Protein AF-0000000083595646 (afdb_homodimer)

Nearest PDB structures (foldseek):
  6bbh-assembly1_B  TM=5.887E-01  e=5.918E+00  Drosophila melanogaster
  3am6-assembly1_A  TM=4.302E-01  e=2.643E+00  Acetabularia acetabulum
  6bbg-assembly1_A  TM=3.586E-01  e=2.923E+00  Drosophila melanogaster
  6bbh-assembly1_B  TM=5.549E-01  e=5.893E+00  Drosophila melanogaster
  3am6-assembly1_A  TM=4.326E-01  e=2.765E+00  Acetabularia acetabulum

InterPro domains:
  IPR006696 Protein of unknown function DUF423 [PF04241] (18-107)
  IPR006696 Protein of unknown function DUF423 [PTHR43461] (8-118)

Secondary structure (DSSP, 8-state):
-HHHHHHHHHHHHHHHHHHHIIIIITTTTS-HHHHHHHHHHHHHHHHHHHHHHHHHHHTSTTTT-S-HHHHHHHHHHHHHHIIIIIHHHHHHHH--GGGGGTHHHHHHHHHHHHHHHHHHHHH-S--/-HHHHHHHHHHHHHHHHHHHIIIIITTTTS-HHHHHHHHHHHHHHHHHHHHHHHHHHHTSTTTT-S-HHHHHHHHHHHHHHIIIIIHHHHHHHH--GGGGGTHHHHHHHHHHHHHHHHHHHHT-S--

pLDDT: mean 95.48, std 6.73, range [51.53, 98.94]

Foldseek 3Di:
DVVLQVLLVVLQVVLVVQVVCLVPVCVVVFDPVLSVLLVVLSVLSNVLSVVSNVLVVCCDPVHLHNDPLSVLLSVLSSVLSCQASVLSNCCSVPVPCVSVVSNVVSVVSNVSSVVSVVVSVVPRPPD/DVVLQVLLVVLQVVLVVLVVCLVPVCVVVFDPVLSVLLVVLSVLSNVLSVVSNVLVVCCDPVHLHNDPLSVLLSVLSSVLSCQASVLSNCCSVPVPCVSVVRNVVSVVSNVSSVVSVVVSVVPRPPD

Organism: NCBI:txid1368476

Structure (mmCIF, N/CA/C/O backbone):
data_AF-0000000083595646-model_v1
#
loop_
_entity.id
_entity.type
_entity.pdbx_description
1 polymer 'DUF423 domain-containing protein'
#
loop_
_atom_site.group_PDB
_atom_site.id
_atom_site.type_symbol
_atom_site.label_atom_id
_atom_site.label_alt_id
_atom_site.label_comp_id
_atom_site.label_asym_id
_atom_site.label_entity_id
_atom_site.label_seq_id
_atom_site.pdbx_PDB_ins_code
_atom_site.Cartn_x
_atom_site.Cartn_y
_atom_site.Cartn_z
_atom_site.occupancy
_atom_site.B_iso_or_equiv
_atom_site.auth_seq_id
_atom_site.auth_comp_id
_atom_site.auth_asym_id
_atom_site.auth_atom_id
_atom_site.pdbx_PDB_model_num
ATOM 1 N N . MET A 1 1 ? -14.688 13.523 3.391 1 94.31 1 MET A N 1
ATOM 2 C CA . MET A 1 1 ? -14.016 12.836 4.488 1 94.31 1 MET A CA 1
ATOM 3 C C . MET A 1 1 ? -14.836 11.641 4.965 1 94.31 1 MET A C 1
ATOM 5 O O . MET A 1 1 ? -14.367 10.5 4.906 1 94.31 1 MET A O 1
ATOM 9 N N . LYS A 1 2 ? -16.156 11.922 5.293 1 96.12 2 LYS A N 1
ATOM 10 C CA . LYS A 1 2 ? -16.969 10.852 5.875 1 96.12 2 LYS A CA 1
ATOM 11 C C . LYS A 1 2 ? -17.094 9.672 4.91 1 96.12 2 LYS A C 1
ATOM 13 O O . LYS A 1 2 ? -16.891 8.523 5.297 1 96.12 2 LYS A O 1
ATOM 18 N N . GLY A 1 3 ? -17.469 9.906 3.678 1 96.94 3 GLY A N 1
ATOM 19 C CA . GLY A 1 3 ? -17.641 8.867 2.68 1 96.94 3 GLY A CA 1
ATOM 20 C C . GLY A 1 3 ? -16.406 8.016 2.49 1 96.94 3 GLY A C 1
ATOM 21 O O . GLY A 1 3 ? -16.484 6.785 2.432 1 96.94 3 GLY A O 1
ATOM 22 N N . SER A 1 4 ? -15.297 8.711 2.445 1 98.12 4 SER A N 1
ATOM 23 C CA . SER A 1 4 ? -14.039 7.996 2.24 1 98.12 4 SER A CA 1
ATOM 24 C C . SER A 1 4 ? -13.672 7.152 3.459 1 98.12 4 SER A C 1
ATOM 26 O O . SER A 1 4 ? -13.242 6.004 3.318 1 98.12 4 SER A O 1
ATOM 28 N N . ILE A 1 5 ? -13.852 7.641 4.613 1 98.31 5 ILE A N 1
ATOM 29 C CA . ILE A 1 5 ? -13.539 6.902 5.832 1 98.31 5 ILE A CA 1
ATOM 30 C C . ILE A 1 5 ? -14.43 5.664 5.926 1 98.31 5 ILE A C 1
ATOM 32 O O . ILE A 1 5 ? -13.945 4.562 6.203 1 98.31 5 ILE A O 1
ATOM 36 N N . ILE A 1 6 ? -15.672 5.863 5.66 1 98.69 6 ILE A N 1
ATOM 37 C CA . ILE A 1 6 ? -16.609 4.75 5.723 1 98.69 6 ILE A CA 1
ATOM 38 C C . ILE A 1 6 ? -16.25 3.711 4.664 1 98.69 6 ILE A C 1
ATOM 40 O O . ILE A 1 6 ? -16.203 2.514 4.957 1 98.69 6 ILE A O 1
ATOM 44 N N . SER A 1 7 ? -16.016 4.137 3.465 1 98.56 7 SER A N 1
ATOM 45 C CA . SER A 1 7 ? -15.703 3.188 2.4 1 98.56 7 SER A CA 1
ATOM 46 C C . SER A 1 7 ? -14.398 2.459 2.678 1 98.56 7 SER A C 1
ATOM 48 O O . SER A 1 7 ? -14.289 1.251 2.453 1 98.56 7 SER A O 1
ATOM 50 N N . GLY A 1 8 ? -13.367 3.225 3.104 1 98.75 8 GLY A N 1
ATOM 51 C CA . GLY A 1 8 ? -12.133 2.574 3.488 1 98.75 8 GLY A CA 1
ATOM 52 C C . GLY A 1 8 ? -12.32 1.509 4.551 1 98.75 8 GLY A C 1
ATOM 53 O O . GLY A 1 8 ? -11.758 0.416 4.449 1 98.75 8 GLY A O 1
ATOM 54 N N . ALA A 1 9 ? -13.125 1.791 5.551 1 98.75 9 ALA A N 1
ATOM 55 C CA . ALA A 1 9 ? -13.391 0.85 6.637 1 98.75 9 ALA A CA 1
ATOM 56 C C . ALA A 1 9 ? -14.141 -0.376 6.129 1 98.75 9 ALA A C 1
ATOM 58 O O . ALA A 1 9 ? -13.883 -1.497 6.574 1 98.75 9 ALA A O 1
ATOM 59 N N . ILE A 1 10 ? -15.055 -0.183 5.254 1 98.75 10 ILE A N 1
ATOM 60 C CA . ILE A 1 10 ? -15.789 -1.295 4.664 1 98.75 10 ILE A CA 1
ATOM 61 C C . ILE A 1 10 ? -14.836 -2.201 3.896 1 98.75 10 ILE A C 1
ATOM 63 O O . ILE A 1 10 ? -14.875 -3.426 4.039 1 98.75 10 ILE A O 1
ATOM 67 N N . HIS A 1 11 ? -14 -1.577 3.088 1 98.81 11 HIS A N 1
ATOM 68 C CA . HIS A 1 11 ? -13.008 -2.367 2.361 1 98.81 11 HIS A CA 1
ATOM 69 C C . HIS A 1 11 ? -12.094 -3.117 3.32 1 98.81 11 HIS A C 1
ATOM 71 O O . HIS A 1 11 ? -11.719 -4.262 3.061 1 98.81 11 HIS A O 1
ATOM 77 N N . GLY A 1 12 ? -11.641 -2.396 4.395 1 98.75 12 GLY A N 1
ATOM 78 C CA . GLY A 1 12 ? -10.852 -3.092 5.398 1 98.75 12 GLY A CA 1
ATOM 79 C C . GLY A 1 12 ? -11.562 -4.293 5.992 1 98.75 12 GLY A C 1
ATOM 80 O O . GLY A 1 12 ? -10.977 -5.375 6.094 1 98.75 12 GLY A O 1
ATOM 81 N N . PHE A 1 13 ? -12.766 -4.086 6.367 1 98.75 13 PHE A N 1
ATOM 82 C CA . PHE A 1 13 ? -13.594 -5.156 6.906 1 98.75 13 PHE A CA 1
ATOM 83 C C . PHE A 1 13 ? -13.688 -6.316 5.922 1 98.75 13 PHE A C 1
ATOM 85 O O . PHE A 1 13 ? -13.43 -7.469 6.289 1 98.75 13 PHE A O 1
ATOM 92 N N . LEU A 1 14 ? -14.008 -6.074 4.695 1 98.75 14 LEU A N 1
ATOM 93 C CA . LEU A 1 14 ? -14.188 -7.102 3.674 1 98.75 14 LEU A CA 1
ATOM 94 C C . LEU A 1 14 ? -12.875 -7.816 3.379 1 98.75 14 LEU A C 1
ATOM 96 O O . LEU A 1 14 ? -12.859 -9.023 3.135 1 98.75 14 LEU A O 1
ATOM 100 N N . ALA A 1 15 ? -11.766 -7.035 3.326 1 98.69 15 ALA A N 1
ATOM 101 C CA . ALA A 1 15 ? -10.469 -7.645 3.043 1 98.69 15 ALA A CA 1
ATOM 102 C C . ALA A 1 15 ? -10.125 -8.703 4.086 1 98.69 15 ALA A C 1
ATOM 104 O O . ALA A 1 15 ? -9.609 -9.773 3.75 1 98.69 15 ALA A O 1
ATOM 105 N N . VAL A 1 16 ? -10.367 -8.375 5.387 1 98.69 16 VAL A N 1
ATOM 106 C CA . VAL A 1 16 ? -10.102 -9.328 6.453 1 98.69 16 VAL A CA 1
ATOM 107 C C . VAL A 1 16 ? -11 -10.555 6.297 1 98.69 16 VAL A C 1
ATOM 109 O O . VAL A 1 16 ? -10.531 -11.688 6.398 1 98.69 16 VAL A O 1
ATOM 112 N N . ALA A 1 17 ? -12.266 -10.352 6.078 1 98.5 17 ALA A N 1
ATOM 113 C CA . ALA A 1 17 ? -13.219 -11.445 5.91 1 98.5 17 ALA A CA 1
ATOM 114 C C . ALA A 1 17 ? -12.828 -12.336 4.73 1 98.5 17 ALA A C 1
ATOM 116 O O . ALA A 1 17 ? -12.828 -13.562 4.844 1 98.5 17 ALA A O 1
ATOM 117 N N . LEU A 1 18 ? -12.5 -11.773 3.605 1 98.44 18 LEU A N 1
ATOM 118 C CA . LEU A 1 18 ? -12.141 -12.523 2.404 1 98.44 18 LEU A CA 1
ATOM 119 C C . LEU A 1 18 ? -10.789 -13.211 2.574 1 98.44 18 LEU A C 1
ATOM 121 O O . LEU A 1 18 ? -10.57 -14.297 2.039 1 98.44 18 LEU A O 1
ATOM 125 N N . GLY A 1 19 ? -9.914 -12.477 3.244 1 98 19 GLY A N 1
ATOM 126 C CA . GLY A 1 19 ? -8.664 -13.141 3.57 1 98 19 GLY A CA 1
ATOM 127 C C . GLY A 1 19 ? -8.852 -14.398 4.395 1 98 19 GLY A C 1
ATOM 128 O O . GLY A 1 19 ? -8.25 -15.438 4.102 1 98 19 GLY A O 1
ATOM 129 N N . ALA A 1 20 ? -9.617 -14.297 5.461 1 97.25 20 ALA A N 1
ATOM 130 C CA . ALA A 1 20 ? -9.922 -15.453 6.301 1 97.25 20 ALA A CA 1
ATOM 131 C C . ALA A 1 20 ? -10.625 -16.547 5.5 1 97.25 20 ALA A C 1
ATOM 133 O O . ALA A 1 20 ? -10.32 -17.734 5.652 1 97.25 20 ALA A O 1
ATOM 134 N N . PHE A 1 21 ? -11.578 -16.156 4.703 1 97.31 21 PHE A N 1
ATOM 135 C CA . PHE A 1 21 ? -12.281 -17.094 3.832 1 97.31 21 PHE A CA 1
ATOM 136 C C . PHE A 1 21 ? -11.297 -17.844 2.939 1 97.31 21 PHE A C 1
ATOM 138 O O . PHE A 1 21 ? -11.414 -19.062 2.754 1 97.31 21 PHE A O 1
ATOM 145 N N . GLY A 1 22 ? -10.406 -17.141 2.309 1 95.94 22 GLY A N 1
ATOM 146 C CA . GLY A 1 22 ? -9.383 -17.75 1.479 1 95.94 22 GLY A CA 1
ATOM 147 C C . GLY A 1 22 ? -8.523 -18.734 2.229 1 95.94 22 GLY A C 1
ATOM 148 O O . GLY A 1 22 ? -8.242 -19.828 1.723 1 95.94 22 GLY A O 1
ATOM 149 N N . ALA A 1 23 ? -8.102 -18.438 3.465 1 94.81 23 ALA A N 1
ATOM 150 C CA . ALA A 1 23 ? -7.156 -19.234 4.238 1 94.81 23 ALA A CA 1
ATOM 151 C C . ALA A 1 23 ? -7.84 -20.453 4.859 1 94.81 23 ALA A C 1
ATOM 153 O O . ALA A 1 23 ? -7.188 -21.453 5.148 1 94.81 23 ALA A O 1
ATOM 154 N N . HIS A 1 24 ? -9.117 -20.359 5.098 1 94.31 24 HIS A N 1
ATOM 155 C CA . HIS A 1 24 ? -9.812 -21.438 5.797 1 94.31 24 HIS A CA 1
ATOM 156 C C . HIS A 1 24 ? -10.789 -22.156 4.867 1 94.31 24 HIS A C 1
ATOM 158 O O . HIS A 1 24 ? -10.594 -23.328 4.551 1 94.31 24 HIS A O 1
ATOM 164 N N . ALA A 1 25 ? -11.703 -21.469 4.34 1 94.25 25 ALA A N 1
ATOM 165 C CA . ALA A 1 25 ? -12.781 -22.078 3.561 1 94.25 25 ALA A CA 1
ATOM 166 C C . ALA A 1 25 ? -12.266 -22.562 2.209 1 94.25 25 ALA A C 1
ATOM 168 O O . ALA A 1 25 ? -12.773 -23.547 1.668 1 94.25 25 ALA A O 1
ATOM 169 N N . LEU A 1 26 ? -11.297 -21.953 1.693 1 95 26 LEU A N 1
ATOM 170 C CA . LEU A 1 26 ? -10.852 -22.297 0.35 1 95 26 LEU A CA 1
ATOM 171 C C . LEU A 1 26 ? -9.602 -23.172 0.405 1 95 26 LEU A C 1
ATOM 173 O O . LEU A 1 26 ? -9.07 -23.562 -0.634 1 95 26 LEU A O 1
ATOM 177 N N . GLU A 1 27 ? -9.148 -23.375 1.606 1 91.88 27 GLU A N 1
ATOM 178 C CA . GLU A 1 27 ? -7.992 -24.234 1.769 1 91.88 27 GLU A CA 1
ATOM 179 C C . GLU A 1 27 ? -8.258 -25.625 1.196 1 91.88 27 GLU A C 1
ATOM 181 O O . GLU A 1 27 ? -9.273 -26.25 1.514 1 91.88 27 GLU A O 1
ATOM 186 N N . GLY A 1 28 ? -7.344 -26.094 0.236 1 92.44 28 GLY A N 1
ATOM 187 C CA . GLY A 1 28 ? -7.527 -27.406 -0.379 1 92.44 28 GLY A CA 1
ATOM 188 C C . GLY A 1 28 ? -8.453 -27.375 -1.581 1 92.44 28 GLY A C 1
ATOM 189 O O . GLY A 1 28 ? -8.594 -28.375 -2.293 1 92.44 28 GLY A O 1
ATOM 190 N N . ILE A 1 29 ? -9.125 -26.344 -1.74 1 95.06 29 ILE A N 1
ATOM 191 C CA . ILE A 1 29 ? -10.031 -26.203 -2.873 1 95.06 29 ILE A CA 1
ATOM 192 C C . ILE A 1 29 ? -9.312 -25.516 -4.031 1 95.06 29 ILE A C 1
ATOM 194 O O . ILE A 1 29 ? -9.383 -25.969 -5.172 1 95.06 29 ILE A O 1
ATOM 198 N N . LEU A 1 30 ? -8.641 -24.484 -3.779 1 95.5 30 LEU A N 1
ATOM 199 C CA . LEU A 1 30 ? -7.871 -23.766 -4.789 1 95.5 30 LEU A CA 1
ATOM 200 C C . LEU A 1 30 ? -6.484 -24.375 -4.957 1 95.5 30 LEU A C 1
ATOM 202 O O . LEU A 1 30 ? -5.863 -24.781 -3.975 1 95.5 30 LEU A O 1
ATOM 206 N N . ASP A 1 31 ? -6.035 -24.422 -6.168 1 94.38 31 ASP A N 1
ATOM 207 C CA . ASP A 1 31 ? -4.645 -24.797 -6.383 1 94.38 31 ASP A CA 1
ATOM 208 C C . ASP A 1 31 ? -3.699 -23.672 -5.965 1 94.38 31 ASP A C 1
ATOM 210 O O . ASP A 1 31 ? -4.148 -22.578 -5.586 1 94.38 31 ASP A O 1
ATOM 214 N N . ASP A 1 32 ? -2.373 -23.844 -6 1 92 32 ASP A N 1
ATOM 215 C CA . ASP A 1 32 ? -1.385 -22.891 -5.508 1 92 32 ASP A CA 1
ATOM 216 C C . ASP A 1 32 ? -1.435 -21.594 -6.305 1 92 32 ASP A C 1
ATOM 218 O O . ASP A 1 32 ? -1.294 -20.5 -5.742 1 92 32 ASP A O 1
ATOM 222 N N . TYR A 1 33 ? -1.562 -21.703 -7.57 1 90.25 33 TYR A N 1
ATOM 223 C CA . TYR A 1 33 ? -1.619 -20.531 -8.43 1 90.25 33 TYR A CA 1
ATOM 224 C C . TYR A 1 33 ? -2.811 -19.656 -8.062 1 90.25 33 TYR A C 1
ATOM 226 O O . TYR A 1 33 ? -2.66 -18.453 -7.844 1 90.25 33 TYR A O 1
ATOM 234 N N . SER A 1 34 ? -4.055 -20.281 -7.953 1 95.44 34 SER A N 1
ATOM 235 C CA . SER A 1 34 ? -5.281 -19.562 -7.621 1 95.44 34 SER A CA 1
ATOM 236 C C . SER A 1 34 ? -5.215 -18.984 -6.211 1 95.44 34 SER A C 1
ATOM 238 O O . SER A 1 34 ? -5.762 -17.906 -5.945 1 95.44 34 SER A O 1
ATOM 240 N N . THR A 1 35 ? -4.602 -19.656 -5.297 1 96.25 35 THR A N 1
ATOM 241 C CA . THR A 1 35 ? -4.402 -19.141 -3.947 1 96.25 35 THR A CA 1
ATOM 242 C C . THR A 1 35 ? -3.541 -17.875 -3.969 1 96.25 35 THR A C 1
ATOM 244 O O . THR A 1 35 ? -3.83 -16.906 -3.264 1 96.25 35 THR A O 1
ATOM 247 N N . GLY A 1 36 ? -2.453 -17.922 -4.785 1 94.12 36 GLY A N 1
ATOM 248 C CA . GLY A 1 36 ? -1.622 -16.734 -4.945 1 94.12 36 GLY A CA 1
ATOM 249 C C . GLY A 1 36 ? -2.381 -15.547 -5.5 1 94.12 36 GLY A C 1
ATOM 250 O O . GLY A 1 36 ? -2.178 -14.414 -5.055 1 94.12 36 GLY A O 1
ATOM 251 N N . ILE A 1 37 ? -3.232 -15.844 -6.402 1 95.31 37 ILE A N 1
ATOM 252 C CA . ILE A 1 37 ? -4.066 -14.805 -6.996 1 95.31 37 ILE A CA 1
ATOM 253 C C . ILE A 1 37 ? -4.996 -14.219 -5.938 1 95.31 37 ILE A C 1
ATOM 255 O O . ILE A 1 37 ? -5.133 -13 -5.832 1 95.31 37 ILE A O 1
ATOM 259 N N . TRP A 1 38 ? -5.637 -15.062 -5.18 1 97.5 38 TRP A N 1
ATOM 260 C CA . TRP A 1 38 ? -6.523 -14.641 -4.102 1 97.5 38 TRP A CA 1
ATOM 261 C C . TRP A 1 38 ? -5.781 -13.781 -3.088 1 97.5 38 TRP A C 1
ATOM 263 O O . TRP A 1 38 ? -6.273 -12.727 -2.68 1 97.5 38 TRP A O 1
ATOM 273 N N . ASP A 1 39 ? -4.586 -14.203 -2.73 1 97.38 39 ASP A N 1
ATOM 274 C CA . ASP A 1 39 ? -3.793 -13.477 -1.745 1 97.38 39 ASP A CA 1
ATOM 275 C C . ASP A 1 39 ? -3.393 -12.102 -2.273 1 97.38 39 ASP A C 1
ATOM 277 O O . ASP A 1 39 ? -3.359 -11.125 -1.518 1 97.38 39 ASP A O 1
ATOM 281 N N . THR A 1 40 ? -3.045 -12.047 -3.535 1 97.56 40 THR A N 1
ATOM 282 C CA . THR A 1 40 ? -2.732 -10.758 -4.156 1 97.56 40 THR A CA 1
ATOM 283 C C . THR A 1 40 ? -3.932 -9.82 -4.086 1 97.56 40 THR A C 1
ATOM 285 O O . THR A 1 40 ? -3.785 -8.641 -3.76 1 97.56 40 THR A O 1
ATOM 288 N N . ALA A 1 41 ? -5.113 -10.32 -4.371 1 98.31 41 ALA A N 1
ATOM 289 C CA . ALA A 1 41 ? -6.336 -9.523 -4.285 1 98.31 41 ALA A CA 1
ATOM 290 C C . ALA A 1 41 ? -6.523 -8.961 -2.881 1 98.31 41 ALA A C 1
ATOM 292 O O . ALA A 1 41 ? -6.785 -7.766 -2.715 1 98.31 41 ALA A O 1
ATOM 293 N N . VAL A 1 42 ? -6.375 -9.789 -1.896 1 98.62 42 VAL A N 1
ATOM 294 C CA . VAL A 1 42 ? -6.562 -9.398 -0.503 1 98.62 42 VAL A CA 1
ATOM 295 C C . VAL A 1 42 ? -5.531 -8.336 -0.124 1 98.62 42 VAL A C 1
ATOM 297 O O . VAL A 1 42 ? -5.871 -7.328 0.499 1 98.62 42 VAL A O 1
ATOM 300 N N . GLN A 1 43 ? -4.309 -8.547 -0.504 1 98.31 43 GLN A N 1
ATOM 301 C CA . GLN A 1 43 ? -3.23 -7.625 -0.173 1 98.31 43 GLN A CA 1
ATOM 302 C C . GLN A 1 43 ? -3.492 -6.238 -0.759 1 98.31 43 GLN A C 1
ATOM 304 O O . GLN A 1 43 ? -3.348 -5.23 -0.067 1 98.31 43 GLN A O 1
ATOM 309 N N . TYR A 1 44 ? -3.795 -6.152 -1.978 1 98.75 44 TYR A N 1
ATOM 310 C CA . TYR A 1 44 ? -3.994 -4.863 -2.633 1 98.75 44 TYR A CA 1
ATOM 311 C C . TYR A 1 44 ? -5.258 -4.18 -2.123 1 98.75 44 TYR A C 1
ATOM 313 O O . TYR A 1 44 ? -5.316 -2.951 -2.043 1 98.75 44 TYR A O 1
ATOM 321 N N . GLN A 1 45 ? -6.301 -4.988 -1.804 1 98.81 45 GLN A N 1
ATOM 322 C CA . GLN A 1 45 ? -7.492 -4.426 -1.18 1 98.81 45 GLN A CA 1
ATOM 323 C C . GLN A 1 45 ? -7.168 -3.824 0.185 1 98.81 45 GLN A C 1
ATOM 325 O O . GLN A 1 45 ? -7.594 -2.709 0.496 1 98.81 45 GLN A O 1
ATOM 330 N N . MET A 1 46 ? -6.398 -4.531 1.005 1 98.69 46 MET A N 1
ATOM 331 C CA . MET A 1 46 ? -6.008 -4.035 2.32 1 98.69 46 MET A CA 1
ATOM 332 C C . MET A 1 46 ? -5.215 -2.736 2.201 1 98.69 46 MET A C 1
ATOM 334 O O . MET A 1 46 ? -5.488 -1.771 2.918 1 98.69 46 MET A O 1
ATOM 338 N N . PHE A 1 47 ? -4.238 -2.742 1.299 1 98.75 47 PHE A N 1
ATOM 339 C CA . PHE A 1 47 ? -3.35 -1.598 1.133 1 98.75 47 PHE A CA 1
ATOM 340 C C . PHE A 1 47 ? -4.129 -0.364 0.695 1 98.75 47 PHE A C 1
ATOM 342 O O . PHE A 1 47 ? -3.947 0.721 1.252 1 98.75 47 PHE A O 1
ATOM 349 N N . HIS A 1 48 ? -4.996 -0.547 -0.212 1 98.94 48 HIS A N 1
ATOM 350 C CA . HIS A 1 48 ? -5.703 0.609 -0.749 1 98.94 48 HIS A CA 1
ATOM 351 C C . HIS A 1 48 ? -6.887 0.99 0.135 1 98.94 48 HIS A C 1
ATOM 353 O O . HIS A 1 48 ? -7.348 2.135 0.106 1 98.94 48 HIS A O 1
ATOM 359 N N . ALA A 1 49 ? -7.398 0.029 0.954 1 98.88 49 ALA A N 1
ATOM 360 C CA . ALA A 1 49 ? -8.312 0.427 2.021 1 98.88 49 ALA A CA 1
ATOM 361 C C . ALA A 1 49 ? -7.652 1.433 2.961 1 98.88 49 ALA A C 1
ATOM 363 O O . ALA A 1 49 ? -8.25 2.455 3.303 1 98.88 49 ALA A O 1
ATOM 364 N N . ALA A 1 50 ? -6.441 1.099 3.301 1 98.56 50 ALA A N 1
ATOM 365 C CA . ALA A 1 50 ? -5.68 2.006 4.152 1 98.56 50 ALA A CA 1
ATOM 366 C C . ALA A 1 50 ? -5.441 3.344 3.459 1 98.56 50 ALA A C 1
ATOM 368 O O . ALA A 1 50 ? -5.562 4.402 4.078 1 98.56 50 ALA A O 1
ATOM 369 N N . ALA A 1 51 ? -5.129 3.312 2.191 1 98.81 51 ALA A N 1
ATOM 370 C CA . ALA A 1 51 ? -4.906 4.543 1.438 1 98.81 51 ALA A CA 1
ATOM 371 C C . ALA A 1 51 ? -6.16 5.41 1.417 1 98.81 51 ALA A C 1
ATOM 373 O O . ALA A 1 51 ? -6.082 6.633 1.554 1 98.81 51 ALA A O 1
ATOM 374 N N . ILE A 1 52 ? -7.32 4.797 1.271 1 98.88 52 ILE A N 1
ATOM 375 C CA . ILE A 1 52 ? -8.586 5.52 1.235 1 98.88 52 ILE A CA 1
ATOM 376 C C . ILE A 1 52 ? -8.844 6.18 2.588 1 98.88 52 ILE A C 1
ATOM 378 O O . ILE A 1 52 ? -9.32 7.316 2.65 1 98.88 52 ILE A O 1
ATOM 382 N N . LEU A 1 53 ? -8.562 5.473 3.676 1 98.69 53 LEU A N 1
ATOM 383 C CA . LEU A 1 53 ? -8.688 6.062 5.004 1 98.69 53 LEU A CA 1
ATOM 384 C C . LEU A 1 53 ? -7.793 7.285 5.148 1 98.69 53 LEU A C 1
ATOM 386 O O . LEU A 1 53 ? -8.227 8.32 5.664 1 98.69 53 LEU A O 1
ATOM 390 N N . VAL A 1 54 ? -6.574 7.164 4.656 1 98.38 54 VAL A N 1
ATOM 391 C CA . VAL A 1 54 ? -5.621 8.266 4.715 1 98.38 54 VAL A CA 1
ATOM 392 C C . VAL A 1 54 ? -6.156 9.461 3.92 1 98.38 54 VAL A C 1
ATOM 394 O O . VAL A 1 54 ? -6.129 10.594 4.398 1 98.38 54 VAL A O 1
ATOM 397 N N . ILE A 1 55 ? -6.617 9.211 2.77 1 98.56 55 ILE A N 1
ATOM 398 C CA . ILE A 1 55 ? -7.172 10.258 1.917 1 98.56 55 ILE A CA 1
ATOM 399 C C . ILE A 1 55 ? -8.352 10.93 2.619 1 98.56 55 ILE A C 1
ATOM 401 O O . ILE A 1 55 ? -8.469 12.156 2.607 1 98.56 55 ILE A O 1
ATOM 405 N N . GLY A 1 56 ? -9.25 10.117 3.203 1 98.19 56 GLY A N 1
ATOM 406 C CA . GLY A 1 56 ? -10.359 10.672 3.963 1 98.19 56 GLY A CA 1
ATOM 407 C C . GLY A 1 56 ? -9.922 11.602 5.078 1 98.19 56 GLY A C 1
ATOM 408 O O . GLY A 1 56 ? -10.484 12.688 5.25 1 98.19 56 GLY A O 1
ATOM 409 N N . ILE A 1 57 ? -8.93 11.195 5.828 1 97.31 57 ILE A N 1
ATOM 410 C CA . ILE A 1 57 ? -8.398 12.008 6.918 1 97.31 57 ILE A CA 1
ATOM 411 C C . ILE A 1 57 ? -7.836 13.312 6.359 1 97.31 57 ILE A C 1
ATOM 413 O O . ILE A 1 57 ? -8.062 14.391 6.922 1 97.31 57 ILE A O 1
AT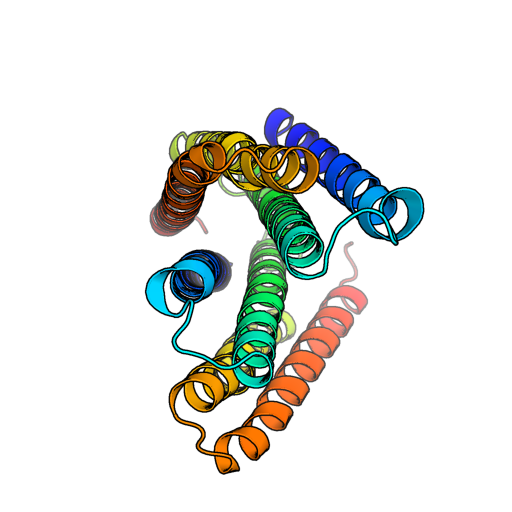OM 417 N N . LEU A 1 58 ? -7.148 13.297 5.27 1 96.69 58 LEU A N 1
ATOM 418 C CA . LEU A 1 58 ? -6.535 14.469 4.656 1 96.69 58 LEU A CA 1
ATOM 419 C C . LEU A 1 58 ? -7.602 15.453 4.188 1 96.69 58 LEU A C 1
ATOM 421 O O . LEU A 1 58 ? -7.332 16.656 4.078 1 96.69 58 LEU A O 1
ATOM 425 N N . MET A 1 59 ? -8.781 14.93 3.914 1 96.81 59 MET A N 1
ATOM 426 C CA . MET A 1 59 ? -9.867 15.773 3.428 1 96.81 59 MET A CA 1
ATOM 427 C C . MET A 1 59 ? -10.508 16.547 4.574 1 96.81 59 MET A C 1
ATOM 429 O O . MET A 1 59 ? -11.398 17.375 4.352 1 96.81 59 MET A O 1
ATOM 433 N N . SER A 1 60 ? -10.07 16.297 5.766 1 95.12 60 SER A N 1
ATOM 434 C CA . SER A 1 60 ? -10.555 17.078 6.895 1 95.12 60 SER A CA 1
ATOM 435 C C . SER A 1 60 ? -10.281 18.562 6.695 1 95.12 60 SER A C 1
ATOM 437 O O . SER A 1 60 ? -9.211 18.953 6.211 1 95.12 60 SER A O 1
ATOM 439 N N . SER A 1 61 ? -11.211 19.438 7.199 1 93.12 61 SER A N 1
ATOM 440 C CA . SER A 1 61 ? -11.039 20.875 7.117 1 93.12 61 SER A CA 1
ATOM 441 C C . SER A 1 61 ? -9.844 21.344 7.945 1 93.12 61 SER A C 1
ATOM 443 O O . SER A 1 61 ? -9.297 22.422 7.715 1 93.12 61 SER A O 1
ATOM 445 N N . LYS A 1 62 ? -9.398 20.578 8.867 1 91.94 62 LYS A N 1
ATOM 446 C CA . LYS A 1 62 ? -8.266 20.906 9.727 1 91.94 62 LYS A CA 1
ATOM 447 C C . LYS A 1 62 ? -6.941 20.562 9.062 1 91.94 62 LYS A C 1
ATOM 449 O O . LYS A 1 62 ? -5.875 20.938 9.547 1 91.94 62 LYS A O 1
ATOM 454 N N . LEU A 1 63 ? -7.02 19.875 7.938 1 93.5 63 LEU A N 1
ATOM 455 C CA . LEU A 1 63 ? -5.82 19.516 7.195 1 93.5 63 LEU A CA 1
ATOM 456 C C . LEU A 1 63 ? -5.84 20.141 5.801 1 93.5 63 LEU A C 1
ATOM 458 O O . LEU A 1 63 ? -5.73 21.359 5.656 1 93.5 63 LEU A O 1
ATOM 462 N N . LEU A 1 64 ? -6.152 19.359 4.805 1 92.12 64 LEU A N 1
ATOM 463 C CA . LEU A 1 64 ? -6.09 19.922 3.461 1 92.12 64 LEU A CA 1
ATOM 464 C C . LEU A 1 64 ? -7.469 20.375 2.998 1 92.12 64 LEU A C 1
ATOM 466 O O . LEU A 1 64 ? -7.578 21.172 2.062 1 92.12 64 LEU A O 1
ATOM 470 N N . GLY A 1 65 ? -8.5 19.859 3.672 1 93 65 GLY A N 1
ATOM 471 C CA . GLY A 1 65 ? -9.844 20.156 3.215 1 93 65 GLY A CA 1
ATOM 472 C C . GLY A 1 65 ? -10.289 19.266 2.07 1 93 65 GLY A C 1
ATOM 473 O O . GLY A 1 65 ? -9.531 18.406 1.606 1 93 65 GLY A O 1
ATOM 474 N N . SER A 1 66 ? -11.641 19.359 1.644 1 92.19 66 SER A N 1
ATOM 475 C CA . SER A 1 66 ? -12.234 18.531 0.6 1 92.19 66 SER A CA 1
ATOM 476 C C . SER A 1 66 ? -11.93 19.094 -0.788 1 92.19 66 SER A C 1
ATOM 478 O O . SER A 1 66 ? -12.805 19.688 -1.428 1 92.19 66 SER A O 1
ATOM 480 N N . VAL A 1 67 ? -10.75 18.844 -1.286 1 92.19 67 VAL A N 1
ATOM 481 C CA . VAL A 1 67 ? -10.375 19.312 -2.615 1 92.19 67 VAL A CA 1
ATOM 482 C C . VAL A 1 67 ? -10.703 18.25 -3.654 1 92.19 67 VAL A C 1
ATOM 484 O O . VAL A 1 67 ? -10.789 17.062 -3.328 1 92.19 67 VAL A O 1
ATOM 487 N N . LYS A 1 68 ? -10.906 18.656 -4.848 1 96.06 68 LYS A N 1
ATOM 488 C CA . LYS A 1 68 ? -11.367 17.797 -5.934 1 96.06 68 LYS A CA 1
ATOM 489 C C . LYS A 1 68 ? -10.391 16.656 -6.188 1 96.06 68 LYS A C 1
ATOM 491 O O . LYS A 1 68 ? -10.805 15.523 -6.445 1 96.06 68 LYS A O 1
ATOM 496 N N . GLN A 1 69 ? -9.133 16.984 -6.168 1 97.12 69 GLN A N 1
ATOM 497 C CA . GLN A 1 69 ? -8.117 15.977 -6.449 1 97.12 69 GLN A CA 1
ATOM 498 C C . GLN A 1 69 ? -8.18 14.836 -5.438 1 97.12 69 GLN A C 1
ATOM 500 O O . GLN A 1 69 ? -8.031 13.672 -5.801 1 97.12 69 GLN A O 1
ATOM 505 N N . LEU A 1 70 ? -8.375 15.141 -4.152 1 97.94 70 LEU A N 1
ATOM 506 C CA . LEU A 1 70 ? -8.469 14.102 -3.129 1 97.94 70 LEU A CA 1
ATOM 507 C C . LEU A 1 70 ? -9.734 13.273 -3.311 1 97.94 70 LEU A C 1
ATOM 509 O O . LEU A 1 70 ? -9.711 12.047 -3.158 1 97.94 70 LEU A O 1
ATOM 513 N N . LYS A 1 71 ? -10.812 13.961 -3.621 1 97.94 71 LYS A N 1
ATOM 514 C CA . LYS A 1 71 ? -12.062 13.242 -3.867 1 97.94 71 LYS A CA 1
ATOM 515 C C . LYS A 1 71 ? -11.914 12.258 -5.023 1 97.94 71 LYS A C 1
ATOM 517 O O . LYS A 1 71 ? -12.352 11.109 -4.926 1 97.94 71 LYS A O 1
ATOM 522 N N . MET A 1 72 ? -11.328 12.695 -6.039 1 98.5 72 MET A N 1
ATOM 523 C CA . MET A 1 72 ? -11.117 11.844 -7.203 1 98.5 72 MET A CA 1
ATOM 524 C C . MET A 1 72 ? -10.164 10.703 -6.879 1 98.5 72 MET A C 1
ATOM 526 O O . MET A 1 72 ? -10.328 9.586 -7.367 1 98.5 72 MET A O 1
ATOM 530 N N . ALA A 1 73 ? -9.117 11.023 -6.117 1 98.75 73 ALA A N 1
ATOM 531 C CA . ALA A 1 73 ? -8.203 9.969 -5.691 1 98.75 73 ALA A CA 1
ATOM 532 C C . ALA A 1 73 ? -8.953 8.852 -4.973 1 98.75 73 ALA A C 1
ATOM 534 O O . ALA A 1 73 ? -8.742 7.668 -5.262 1 98.75 73 ALA A O 1
ATOM 535 N N . ALA A 1 74 ? -9.852 9.195 -4.051 1 98.69 74 ALA A N 1
ATOM 536 C CA . ALA A 1 74 ? -10.633 8.211 -3.311 1 98.69 74 ALA A CA 1
ATOM 537 C C . ALA A 1 74 ? -11.531 7.402 -4.246 1 98.69 74 ALA A C 1
ATOM 539 O O . ALA A 1 74 ? -11.672 6.188 -4.09 1 98.69 74 ALA A O 1
ATOM 540 N N . ILE A 1 75 ? -12.117 8.07 -5.188 1 98.75 75 ILE A N 1
ATOM 541 C CA . ILE A 1 75 ? -12.992 7.406 -6.148 1 98.75 75 ILE A CA 1
ATOM 542 C C . ILE A 1 75 ? -12.188 6.414 -6.977 1 98.75 75 ILE A C 1
ATOM 544 O O . ILE A 1 75 ? -12.617 5.277 -7.195 1 98.75 75 ILE A O 1
ATOM 548 N N . PHE A 1 76 ? -11.039 6.836 -7.438 1 98.88 76 PHE A N 1
ATOM 549 C CA . PHE A 1 76 ? -10.188 5.961 -8.234 1 98.88 76 PHE A CA 1
ATOM 550 C C . PHE A 1 76 ? -9.719 4.766 -7.41 1 98.88 76 PHE A C 1
ATOM 552 O O . PHE A 1 76 ? -9.672 3.641 -7.914 1 98.88 76 PHE A O 1
ATOM 559 N N . MET A 1 77 ? -9.367 5.012 -6.164 1 98.88 77 MET A N 1
ATOM 560 C CA . MET A 1 77 ? -8.969 3.908 -5.301 1 98.88 77 MET A CA 1
ATOM 561 C C . MET A 1 77 ? -10.109 2.918 -5.109 1 98.88 77 MET A C 1
ATOM 563 O O . MET A 1 77 ? -9.906 1.704 -5.168 1 98.88 77 MET A O 1
ATOM 567 N N . ASN A 1 78 ? -11.32 3.422 -4.867 1 98.81 78 ASN A N 1
ATOM 568 C CA . ASN A 1 78 ? -12.484 2.559 -4.727 1 98.81 78 ASN A CA 1
ATOM 569 C C . ASN A 1 78 ? -12.727 1.73 -5.988 1 98.81 78 ASN A C 1
ATOM 571 O O . ASN A 1 78 ? -12.891 0.512 -5.91 1 98.81 78 ASN A O 1
ATOM 575 N N . ALA A 1 79 ? -12.766 2.398 -7.078 1 98.81 79 ALA A N 1
ATOM 576 C CA . ALA A 1 79 ? -12.969 1.71 -8.352 1 98.81 79 ALA A CA 1
ATOM 577 C C . ALA A 1 79 ? -11.844 0.719 -8.625 1 98.81 79 ALA A C 1
ATOM 579 O O . ALA A 1 79 ? -12.078 -0.374 -9.141 1 98.81 79 ALA A O 1
ATOM 580 N N . GLY A 1 80 ? -10.609 1.121 -8.32 1 98.81 80 GLY A N 1
ATOM 581 C CA . GLY A 1 80 ? -9.469 0.231 -8.477 1 98.81 80 GLY A CA 1
ATOM 582 C C . GLY A 1 80 ? -9.625 -1.072 -7.711 1 98.81 80 GLY A C 1
ATOM 583 O O . GLY A 1 80 ? -9.305 -2.145 -8.234 1 98.81 80 GLY A O 1
ATOM 584 N N . ILE A 1 81 ? -10.094 -0.974 -6.496 1 98.88 81 ILE A N 1
ATOM 585 C CA . ILE A 1 81 ? -10.305 -2.172 -5.691 1 98.88 81 ILE A CA 1
ATOM 586 C C . ILE A 1 81 ? -11.312 -3.084 -6.383 1 98.88 81 ILE A C 1
ATOM 588 O O . ILE A 1 81 ? -11.109 -4.297 -6.461 1 98.88 81 ILE A O 1
ATOM 592 N N . ILE A 1 82 ? -12.375 -2.551 -6.898 1 98.62 82 ILE A N 1
ATOM 593 C CA . ILE A 1 82 ? -13.43 -3.342 -7.523 1 98.62 82 ILE A CA 1
ATOM 594 C C . ILE A 1 82 ? -12.891 -4.02 -8.781 1 98.62 82 ILE A C 1
ATOM 596 O O . ILE A 1 82 ? -13.047 -5.23 -8.953 1 98.62 82 ILE A O 1
ATOM 600 N N . PHE A 1 83 ? -12.219 -3.314 -9.609 1 98.44 83 PHE A N 1
ATOM 601 C CA . PHE A 1 83 ? -11.773 -3.861 -10.883 1 98.44 83 PHE A CA 1
ATOM 602 C C . PHE A 1 83 ? -10.539 -4.738 -10.688 1 98.44 83 PHE A C 1
ATOM 604 O O . PHE A 1 83 ? -10.359 -5.727 -11.406 1 98.44 83 PHE A O 1
ATOM 611 N N . PHE A 1 84 ? -9.664 -4.363 -9.852 1 98.56 84 PHE A N 1
ATOM 612 C CA . PHE A 1 84 ? -8.438 -5.121 -9.633 1 98.56 84 PHE A CA 1
ATOM 613 C C . PHE A 1 84 ? -8.695 -6.34 -8.758 1 98.56 84 PHE A C 1
ATOM 615 O O . PHE A 1 84 ? -8.703 -7.473 -9.25 1 98.56 84 PHE A O 1
ATOM 622 N N . ALA A 1 85 ? -8.953 -6.09 -7.418 1 98.56 85 ALA A N 1
ATOM 623 C CA . ALA A 1 85 ? -9.164 -7.176 -6.465 1 98.56 85 ALA A CA 1
ATOM 624 C C . ALA A 1 85 ? -10.43 -7.961 -6.801 1 98.56 85 ALA A C 1
ATOM 626 O O . ALA A 1 85 ? -10.453 -9.188 -6.703 1 98.56 85 ALA A O 1
ATOM 627 N N . GLY A 1 86 ? -11.516 -7.293 -7.152 1 98.19 86 GLY A N 1
ATOM 628 C CA . GLY A 1 86 ? -12.742 -7.977 -7.52 1 98.19 86 GLY A CA 1
ATOM 629 C C . GLY A 1 86 ? -12.555 -8.984 -8.641 1 98.19 86 GLY A C 1
ATOM 630 O O . GLY A 1 86 ? -13.023 -10.125 -8.539 1 98.19 86 GLY A O 1
ATOM 631 N N . SER A 1 87 ? -11.883 -8.531 -9.742 1 98.06 87 SER A N 1
ATOM 632 C CA . SER A 1 87 ? -11.672 -9.445 -10.859 1 98.06 87 SER A CA 1
ATOM 633 C C . SER A 1 87 ? -10.789 -10.625 -10.453 1 98.06 87 SER A C 1
ATOM 635 O O . SER A 1 87 ? -11 -11.75 -10.914 1 98.06 87 SER A O 1
ATOM 637 N N . LEU A 1 88 ? -9.836 -10.422 -9.594 1 98.06 88 LEU A N 1
ATOM 638 C CA . LEU A 1 88 ? -8.938 -11.484 -9.164 1 98.06 88 LEU A CA 1
ATOM 639 C C . LEU A 1 88 ? -9.672 -12.484 -8.273 1 98.06 88 LEU A C 1
ATOM 641 O O . LEU A 1 88 ? -9.422 -13.688 -8.352 1 98.06 88 LEU A O 1
ATOM 645 N N . TYR A 1 89 ? -10.562 -11.953 -7.387 1 98.12 89 TYR A N 1
ATOM 646 C CA . TYR A 1 89 ? -11.359 -12.875 -6.578 1 98.12 89 TYR A CA 1
ATOM 647 C C . TYR A 1 89 ? -12.172 -13.812 -7.457 1 98.12 89 TYR A C 1
ATOM 649 O O . TYR A 1 89 ? -12.164 -15.031 -7.25 1 98.12 89 TYR A O 1
ATOM 657 N N . VAL A 1 90 ? -12.859 -13.273 -8.398 1 97.69 90 VAL A N 1
ATOM 658 C CA . VAL A 1 90 ? -13.703 -14.078 -9.273 1 97.69 90 VAL A CA 1
ATOM 659 C C . VAL A 1 90 ? -12.836 -15.008 -10.125 1 97.69 90 VAL A C 1
ATOM 661 O O . VAL A 1 90 ? -13.18 -16.172 -10.336 1 97.69 90 VAL A O 1
ATOM 664 N N . LEU A 1 91 ? -11.758 -14.5 -10.656 1 96.75 91 LEU A N 1
ATOM 665 C CA . LEU A 1 91 ? -10.836 -15.32 -11.438 1 96.75 91 LEU A CA 1
ATOM 666 C C . LEU A 1 91 ? -10.352 -16.516 -10.625 1 96.75 91 LEU A C 1
ATOM 668 O O . LEU A 1 91 ? -10.344 -17.641 -11.117 1 96.75 91 LEU A O 1
ATOM 672 N N . ALA A 1 92 ? -9.93 -16.266 -9.391 1 96.5 92 ALA A N 1
ATOM 673 C CA . ALA A 1 92 ? -9.406 -17.328 -8.531 1 96.5 92 ALA A CA 1
ATOM 674 C C . ALA A 1 92 ? -10.453 -18.406 -8.297 1 96.5 92 ALA A C 1
ATOM 676 O O . ALA A 1 92 ? -10.125 -19.594 -8.258 1 96.5 92 ALA A O 1
ATOM 677 N N . LEU A 1 93 ? -11.703 -18.047 -8.195 1 96.44 93 LEU A N 1
ATOM 678 C CA . LEU A 1 93 ? -12.773 -18.984 -7.863 1 96.44 93 LEU A CA 1
ATOM 679 C C . LEU A 1 93 ? -13.273 -19.688 -9.117 1 96.44 93 LEU A C 1
ATOM 681 O O . LEU A 1 93 ? -13.586 -20.875 -9.078 1 96.44 93 LEU A O 1
ATOM 685 N N . SER A 1 94 ? -13.336 -18.984 -10.203 1 95.38 94 SER A N 1
ATOM 686 C CA . SER A 1 94 ? -14.055 -19.5 -11.367 1 95.38 94 SER A CA 1
ATOM 687 C C . SER A 1 94 ? -13.094 -20.047 -12.414 1 95.38 94 SER A C 1
ATOM 689 O O . SER A 1 94 ? -13.484 -20.859 -13.258 1 95.38 94 SER A O 1
ATOM 691 N N . GLY A 1 95 ? -11.914 -19.484 -12.445 1 93.25 95 GLY A N 1
ATOM 692 C CA . GLY A 1 95 ? -10.953 -19.859 -13.469 1 93.25 95 GLY A CA 1
ATOM 693 C C . GLY A 1 95 ? -11.203 -19.172 -14.805 1 93.25 95 GLY A C 1
ATOM 694 O O . GLY A 1 95 ? -10.562 -19.5 -15.805 1 93.25 95 GLY A O 1
ATOM 695 N N . ILE A 1 96 ? -12.102 -18.25 -14.852 1 93.31 96 ILE A N 1
ATOM 696 C CA . ILE A 1 96 ? -12.414 -17.531 -16.078 1 93.31 96 ILE A CA 1
ATOM 697 C C . ILE A 1 96 ? -11.289 -16.547 -16.406 1 93.31 96 ILE A C 1
ATOM 699 O O . ILE A 1 96 ? -11.195 -15.469 -15.805 1 93.31 96 ILE A O 1
ATOM 703 N N . ARG A 1 97 ? -10.508 -16.781 -17.391 1 90.38 97 ARG A N 1
ATOM 704 C CA . ARG A 1 97 ? -9.219 -16.141 -17.656 1 90.38 97 ARG A CA 1
ATOM 705 C C . ARG A 1 97 ? -9.414 -14.719 -18.172 1 90.38 97 ARG A C 1
ATOM 707 O O . ARG A 1 97 ? -8.547 -13.859 -17.984 1 90.38 97 ARG A O 1
ATOM 714 N N . ILE A 1 98 ? -10.57 -14.484 -18.859 1 91.25 98 ILE A N 1
ATOM 715 C CA . ILE A 1 98 ? -10.797 -13.164 -19.438 1 91.25 98 ILE A CA 1
ATOM 716 C C . ILE A 1 98 ? -10.852 -12.117 -18.328 1 91.25 98 ILE A C 1
ATOM 718 O O . ILE A 1 98 ? -10.602 -10.938 -18.562 1 91.25 98 ILE A O 1
ATOM 722 N N . LEU A 1 99 ? -11.133 -12.523 -17.141 1 91 99 LEU A N 1
ATOM 723 C CA . LEU A 1 99 ? -11.156 -11.617 -15.992 1 91 99 LEU A CA 1
ATOM 724 C C . LEU A 1 99 ? -9.766 -11.07 -15.703 1 91 99 LEU A C 1
ATOM 726 O O . LEU A 1 99 ? -9.625 -9.992 -15.117 1 91 99 LEU A O 1
ATOM 730 N N . GLY A 1 100 ? -8.773 -11.789 -16.078 1 90.38 100 GLY A N 1
ATOM 731 C CA . GLY A 1 100 ? -7.41 -11.312 -15.945 1 90.38 100 GLY A CA 1
ATOM 732 C C . GLY A 1 100 ? -7.137 -10.055 -16.75 1 90.38 100 GLY A C 1
ATOM 733 O O . GLY A 1 100 ? -6.27 -9.258 -16.375 1 90.38 100 GLY A O 1
ATOM 734 N N . ALA A 1 101 ? -7.93 -9.898 -17.797 1 93.12 101 ALA A N 1
ATOM 735 C CA . ALA A 1 101 ? -7.75 -8.727 -18.656 1 93.12 101 ALA A CA 1
ATOM 736 C C . ALA A 1 101 ? -8.352 -7.48 -18 1 93.12 101 ALA A C 1
ATOM 738 O O . ALA A 1 101 ? -8.016 -6.355 -18.375 1 93.12 101 ALA A O 1
ATOM 739 N N . ILE A 1 102 ? -9.164 -7.656 -17.047 1 95.88 102 ILE A N 1
ATOM 740 C CA . ILE A 1 102 ? -9.836 -6.566 -16.344 1 95.88 102 ILE A CA 1
ATOM 741 C C . ILE A 1 102 ? -8.906 -6.012 -15.266 1 95.88 102 ILE A C 1
ATOM 743 O O . ILE A 1 102 ? -8.945 -4.816 -14.961 1 95.88 102 ILE A O 1
ATOM 747 N N . THR A 1 103 ? -8.039 -6.777 -14.711 1 96.75 103 THR A N 1
ATOM 748 C CA . THR A 1 103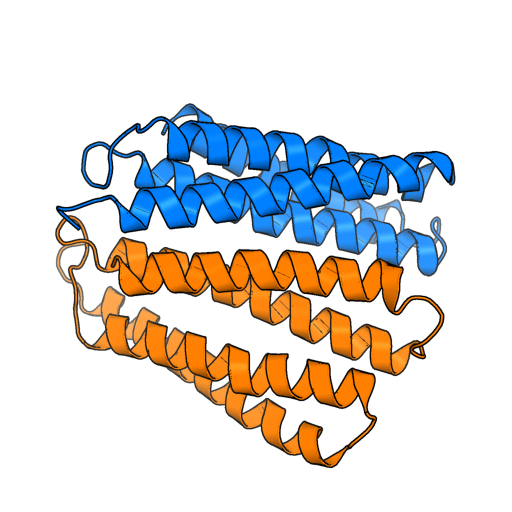 ? -7.223 -6.477 -13.539 1 96.75 103 THR A CA 1
ATOM 749 C C . THR A 1 103 ? -6.301 -5.293 -13.812 1 96.75 103 THR A C 1
ATOM 751 O O . THR A 1 103 ? -6.188 -4.387 -12.984 1 96.75 103 THR A O 1
ATOM 754 N N . PRO A 1 104 ? -5.695 -5.164 -15.023 1 97.31 104 PRO A N 1
ATOM 755 C CA . PRO A 1 104 ? -4.824 -4.012 -15.281 1 97.31 104 PRO A CA 1
ATOM 756 C C . PRO A 1 104 ? -5.582 -2.686 -15.266 1 97.31 104 PRO A C 1
ATOM 758 O O . PRO A 1 104 ? -5.012 -1.651 -14.906 1 97.31 104 PRO A O 1
ATOM 761 N N . ILE A 1 105 ? -6.816 -2.734 -15.602 1 97.75 105 ILE A N 1
ATOM 762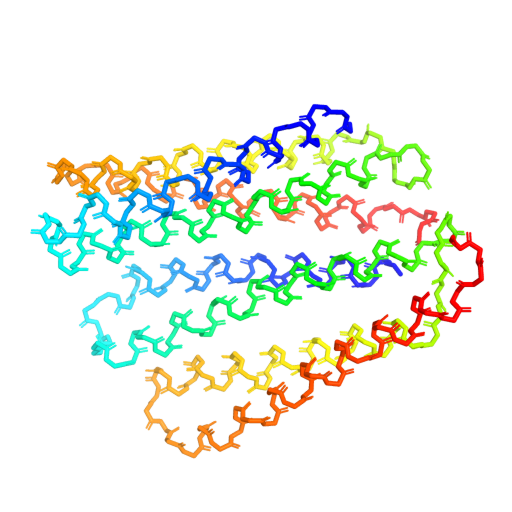 C CA . ILE A 1 105 ? -7.641 -1.536 -15.508 1 97.75 105 ILE A CA 1
ATOM 763 C C . ILE A 1 105 ? -7.668 -1.037 -14.07 1 97.75 105 ILE A C 1
ATOM 765 O O . ILE A 1 105 ? -7.484 0.156 -13.812 1 97.75 105 ILE A O 1
ATOM 769 N N . GLY A 1 106 ? -7.891 -1.916 -13.141 1 98.44 106 GLY A N 1
ATOM 770 C CA . GLY A 1 106 ? -7.852 -1.553 -11.734 1 98.44 106 GLY A CA 1
ATOM 771 C C . GLY A 1 106 ? -6.496 -1.029 -11.289 1 98.44 106 GLY A C 1
ATOM 772 O O . GLY A 1 106 ? -6.418 -0.071 -10.516 1 98.44 106 GLY A O 1
ATOM 773 N N . GLY A 1 107 ? -5.453 -1.704 -11.766 1 98.38 107 GLY A N 1
ATOM 774 C CA . GLY A 1 107 ? -4.105 -1.238 -11.469 1 98.38 107 GLY A CA 1
ATOM 775 C C . GLY A 1 107 ? -3.854 0.185 -11.93 1 98.38 107 GLY A C 1
ATOM 776 O O . GLY A 1 107 ? -3.27 0.985 -11.195 1 98.38 107 GLY A O 1
ATOM 777 N N . VAL A 1 108 ? -4.27 0.503 -13.094 1 98.56 108 VAL A N 1
ATOM 778 C CA . VAL A 1 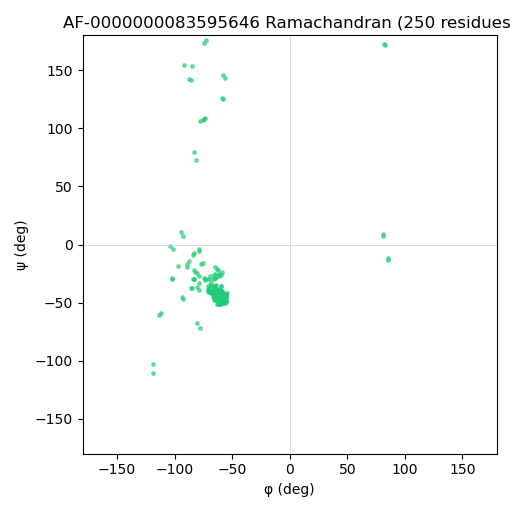108 ? -4.098 1.843 -13.648 1 98.56 108 VAL A CA 1
ATOM 779 C C . VAL A 1 108 ? -4.891 2.85 -12.812 1 98.56 108 VAL A C 1
ATOM 781 O O . VAL A 1 108 ? -4.43 3.965 -12.57 1 98.56 108 VAL A O 1
ATOM 784 N N . LEU A 1 109 ? -6.062 2.451 -12.414 1 98.81 109 LEU A N 1
ATOM 785 C CA . LEU A 1 109 ? -6.859 3.316 -11.555 1 98.81 109 LEU A CA 1
ATOM 786 C C . LEU A 1 109 ? -6.148 3.574 -10.234 1 98.81 109 LEU A C 1
ATOM 788 O O . LEU A 1 109 ? -6.156 4.699 -9.727 1 98.81 109 LEU A O 1
ATOM 792 N N . PHE A 1 110 ? -5.559 2.527 -9.648 1 98.88 110 PHE A N 1
ATOM 793 C CA . PHE A 1 110 ? -4.754 2.715 -8.445 1 98.88 110 PHE A CA 1
ATOM 794 C C . PHE A 1 110 ? -3.654 3.742 -8.688 1 98.88 110 PHE A C 1
ATOM 796 O O . PHE A 1 110 ? -3.479 4.668 -7.891 1 98.88 110 PHE A O 1
ATOM 803 N N . LEU A 1 111 ? -2.912 3.594 -9.789 1 98.81 111 LEU A N 1
ATOM 804 C CA . LEU A 1 111 ? -1.805 4.492 -10.094 1 98.81 111 LEU A CA 1
ATOM 805 C C . LEU A 1 111 ? -2.295 5.934 -10.234 1 98.81 111 LEU A C 1
ATOM 807 O O . LEU A 1 111 ? -1.668 6.859 -9.711 1 98.81 111 LEU A O 1
ATOM 811 N N . ALA A 1 112 ? -3.352 6.098 -10.914 1 98.75 112 ALA A N 1
ATOM 812 C CA . ALA A 1 112 ? -3.943 7.426 -11.062 1 98.75 112 ALA A CA 1
ATOM 813 C C . ALA A 1 112 ? -4.309 8.016 -9.711 1 98.75 112 ALA A C 1
ATOM 815 O O . ALA A 1 112 ? -4.102 9.211 -9.469 1 98.75 112 ALA A O 1
ATOM 816 N N . GLY A 1 113 ? -4.898 7.207 -8.828 1 98.88 113 GLY A N 1
ATOM 817 C CA . GLY A 1 113 ? -5.223 7.66 -7.484 1 98.88 113 GLY A CA 1
ATOM 818 C C . GLY A 1 113 ? -4.008 8.141 -6.707 1 98.88 113 GLY A C 1
ATOM 819 O O . GLY A 1 113 ? -4.055 9.18 -6.051 1 98.88 113 GLY A O 1
ATOM 820 N N . TRP A 1 114 ? -2.963 7.406 -6.801 1 98.81 114 TRP A N 1
ATOM 821 C CA . TRP A 1 114 ? -1.735 7.793 -6.117 1 98.81 114 TRP A CA 1
ATOM 822 C C . TRP A 1 114 ? -1.182 9.094 -6.688 1 98.81 114 TRP A C 1
ATOM 824 O O . TRP A 1 114 ? -0.699 9.953 -5.941 1 98.81 114 TRP A O 1
ATOM 834 N N . ILE A 1 115 ? -1.188 9.242 -8.008 1 98.69 115 ILE A N 1
ATOM 835 C CA . ILE A 1 115 ? -0.708 10.469 -8.648 1 98.69 115 ILE A CA 1
ATOM 836 C C . ILE A 1 115 ? -1.534 11.656 -8.164 1 98.69 115 ILE A C 1
ATOM 838 O O . ILE A 1 115 ? -0.984 12.719 -7.855 1 98.69 115 ILE A O 1
ATOM 842 N N . LEU A 1 116 ? -2.826 11.531 -8.109 1 98.44 116 LEU A N 1
ATOM 843 C CA . LEU A 1 116 ? -3.699 12.609 -7.66 1 98.44 116 LEU A CA 1
ATOM 844 C C . LEU A 1 116 ? -3.414 12.977 -6.207 1 98.44 116 LEU A C 1
ATOM 846 O O . LEU A 1 116 ? -3.488 14.148 -5.828 1 98.44 116 LEU A O 1
ATOM 850 N N . LEU A 1 117 ? -3.158 11.953 -5.344 1 98.19 117 LEU A N 1
ATOM 851 C CA . LEU A 1 117 ? -2.771 12.234 -3.965 1 98.19 117 LEU A CA 1
ATOM 852 C C . LEU A 1 117 ? -1.49 13.062 -3.918 1 98.19 117 LEU A C 1
ATOM 854 O O . LEU A 1 117 ? -1.412 14.055 -3.188 1 98.19 117 LEU A O 1
ATOM 858 N N . ILE A 1 118 ? -0.506 12.703 -4.73 1 97.81 118 ILE A N 1
ATOM 859 C CA . ILE A 1 118 ? 0.763 13.422 -4.785 1 97.81 118 ILE A CA 1
ATOM 860 C C . ILE A 1 118 ? 0.523 14.859 -5.227 1 97.81 118 ILE A C 1
ATOM 862 O O . ILE A 1 118 ? 1.023 15.805 -4.602 1 97.81 118 ILE A O 1
ATOM 866 N N . VAL A 1 119 ? -0.269 15.055 -6.254 1 96.56 119 VAL A N 1
ATOM 867 C CA . VAL A 1 119 ? -0.548 16.375 -6.812 1 96.56 119 VAL A CA 1
ATOM 868 C C . VAL A 1 119 ? -1.3 17.219 -5.789 1 96.56 119 VAL A C 1
ATOM 870 O O . VAL A 1 119 ? -1.018 18.406 -5.629 1 96.56 119 VAL A O 1
ATOM 873 N N . SER A 1 120 ? -2.24 16.656 -5.086 1 95.12 120 SER A N 1
ATOM 874 C CA . SER A 1 120 ? -3.055 17.391 -4.117 1 95.12 120 SER A CA 1
ATOM 875 C C . SER A 1 120 ? -2.199 17.953 -2.988 1 95.12 120 SER A C 1
ATOM 877 O O . SER A 1 120 ? -2.383 19.094 -2.578 1 95.12 120 SER A O 1
ATOM 879 N N . VAL A 1 121 ? -1.278 17.172 -2.559 1 94.06 121 VAL A N 1
ATOM 880 C CA . VAL A 1 121 ? -0.452 17.578 -1.423 1 94.06 121 VAL A CA 1
ATOM 881 C C . VAL A 1 121 ? 0.616 18.562 -1.882 1 94.06 121 VAL A C 1
ATOM 883 O O . VAL A 1 121 ? 0.983 19.484 -1.142 1 94.06 121 VAL A O 1
ATOM 886 N N . SER A 1 122 ? 1.136 18.438 -3.107 1 93 122 SER A N 1
ATOM 887 C CA . SER A 1 122 ? 2.166 19.328 -3.637 1 93 122 SER A CA 1
ATOM 888 C C . SER A 1 122 ? 1.632 20.734 -3.826 1 93 122 SER A C 1
ATOM 890 O O . SER A 1 122 ? 2.375 21.719 -3.688 1 93 122 SER A O 1
ATOM 892 N N . LYS A 1 123 ? 0.39 20.859 -4.086 1 86.69 123 LYS A N 1
ATOM 893 C CA . LYS A 1 123 ? -0.224 22.156 -4.371 1 86.69 123 LYS A CA 1
ATOM 894 C C . LYS A 1 123 ? -0.682 22.844 -3.088 1 86.69 123 LYS A C 1
ATOM 896 O O . LYS A 1 123 ? -0.996 24.047 -3.094 1 86.69 123 LYS A O 1
ATOM 901 N N . TYR A 1 124 ? -0.713 22.047 -2.045 1 77.19 124 TYR A N 1
ATOM 902 C CA . TYR A 1 124 ? -1.238 22.625 -0.817 1 77.19 124 TYR A CA 1
ATOM 903 C C . TYR A 1 124 ? -0.194 23.516 -0.144 1 77.19 124 TYR A C 1
ATOM 905 O O . TYR A 1 124 ? 0.949 23.094 0.053 1 77.19 124 TYR A O 1
ATOM 913 N N . LYS A 1 125 ? -0.396 24.828 -0.219 1 64.12 125 LYS A N 1
ATOM 914 C CA . LYS A 1 125 ? 0.491 25.891 0.236 1 64.12 125 LYS A CA 1
ATOM 915 C C . LYS A 1 125 ? 0.642 25.875 1.755 1 64.12 125 LYS A C 1
ATOM 917 O O . LYS A 1 125 ? 1.705 26.203 2.283 1 64.12 125 LYS A O 1
ATOM 922 N N . ASN A 1 126 ? -0.459 25.562 2.529 1 55.28 126 ASN A N 1
ATOM 923 C CA . ASN A 1 126 ? -0.419 25.859 3.957 1 55.28 126 ASN A CA 1
ATOM 924 C C . ASN A 1 126 ? 0.083 24.672 4.762 1 55.28 126 ASN A C 1
ATOM 926 O O . ASN A 1 126 ? -0.062 24.641 5.984 1 55.28 126 ASN A O 1
ATOM 930 N N . VAL A 1 127 ? 0.545 23.609 3.969 1 54.34 127 VAL A N 1
ATOM 931 C CA . VAL A 1 127 ? 1.067 22.531 4.809 1 54.34 127 VAL A CA 1
ATOM 932 C C . VAL A 1 127 ? 2.586 22.453 4.66 1 54.34 127 VAL A C 1
ATOM 934 O O . VAL A 1 127 ? 3.129 22.75 3.598 1 54.34 127 VAL A O 1
ATOM 937 N N . MET B 1 1 ? 5.277 17.266 7.266 1 92.5 1 MET B N 1
ATOM 938 C CA . MET B 1 1 ? 4.039 16.625 6.828 1 92.5 1 MET B CA 1
ATOM 939 C C . MET B 1 1 ? 4.031 16.438 5.316 1 92.5 1 MET B C 1
ATOM 941 O O . MET B 1 1 ? 3.943 15.297 4.836 1 92.5 1 MET B O 1
ATOM 945 N N . LYS B 1 2 ? 4.32 17.547 4.602 1 93.75 2 LYS B N 1
ATOM 946 C CA . LYS B 1 2 ? 4.195 17.469 3.148 1 93.75 2 LYS B CA 1
ATOM 947 C C . LYS B 1 2 ? 5.184 16.453 2.566 1 93.75 2 LYS B C 1
ATOM 949 O O . LYS B 1 2 ? 4.809 15.602 1.762 1 93.75 2 LYS B O 1
ATOM 954 N N . GLY B 1 3 ? 6.438 16.609 2.947 1 95.38 3 GLY B N 1
ATOM 955 C CA . GLY B 1 3 ? 7.473 15.719 2.441 1 95.38 3 GLY B CA 1
ATOM 956 C C . GLY B 1 3 ? 7.176 14.25 2.678 1 95.38 3 GLY B C 1
ATOM 957 O O . GLY B 1 3 ? 7.344 13.422 1.78 1 95.38 3 GLY B O 1
ATOM 958 N N . SER B 1 4 ? 6.684 13.961 3.848 1 97.38 4 SER B N 1
ATOM 959 C CA . SER B 1 4 ? 6.387 12.578 4.199 1 97.38 4 SER B CA 1
ATOM 960 C C . SER B 1 4 ? 5.176 12.062 3.434 1 97.38 4 SER B C 1
ATOM 962 O O . SER B 1 4 ? 5.176 10.93 2.953 1 97.38 4 SER B O 1
ATOM 964 N N . ILE B 1 5 ? 4.191 12.828 3.289 1 97.69 5 ILE B N 1
ATOM 965 C CA . ILE B 1 5 ? 3.002 12.391 2.566 1 97.69 5 ILE B CA 1
ATOM 966 C C . ILE B 1 5 ? 3.355 12.125 1.104 1 97.69 5 ILE B C 1
ATOM 968 O O . ILE B 1 5 ? 2.969 11.102 0.541 1 97.69 5 ILE B O 1
ATOM 972 N N . ILE B 1 6 ? 4.113 13 0.559 1 97.94 6 ILE B N 1
ATOM 973 C CA . ILE B 1 6 ? 4.496 12.844 -0.84 1 97.94 6 ILE B CA 1
ATOM 974 C C . ILE B 1 6 ? 5.375 11.609 -1 1 97.94 6 ILE B C 1
ATOM 976 O O . ILE B 1 6 ? 5.164 10.805 -1.907 1 97.94 6 ILE B O 1
ATOM 980 N N . SER B 1 7 ? 6.316 11.477 -0.144 1 98.44 7 SER B N 1
ATOM 981 C CA . SER B 1 7 ? 7.195 10.32 -0.258 1 98.44 7 SER B CA 1
ATOM 982 C C . SER B 1 7 ? 6.426 9.023 -0.061 1 98.44 7 SER B C 1
ATOM 984 O O . SER B 1 7 ? 6.637 8.047 -0.792 1 98.44 7 SER B O 1
ATOM 986 N N . GLY B 1 8 ? 5.547 8.969 0.931 1 98.81 8 GLY B N 1
ATOM 987 C CA . GLY B 1 8 ? 4.699 7.805 1.115 1 98.81 8 GLY B CA 1
ATOM 988 C C . GLY B 1 8 ? 3.863 7.477 -0.109 1 98.81 8 GLY B C 1
ATOM 989 O O . GLY B 1 8 ? 3.758 6.312 -0.5 1 98.81 8 GLY B O 1
ATOM 990 N N . ALA B 1 9 ? 3.354 8.469 -0.696 1 98.75 9 ALA B N 1
ATOM 991 C CA . ALA B 1 9 ? 2.521 8.281 -1.881 1 98.75 9 ALA B CA 1
ATOM 992 C C . ALA B 1 9 ? 3.354 7.789 -3.062 1 98.75 9 ALA B C 1
ATOM 994 O O . ALA B 1 9 ? 2.885 6.98 -3.867 1 98.75 9 ALA B O 1
ATOM 995 N N . ILE B 1 10 ? 4.516 8.289 -3.234 1 98.75 10 ILE B N 1
ATOM 996 C CA . ILE B 1 10 ? 5.406 7.836 -4.293 1 98.75 10 ILE B CA 1
ATOM 997 C C . ILE B 1 10 ? 5.73 6.355 -4.094 1 98.75 10 ILE B C 1
ATOM 999 O O . ILE B 1 10 ? 5.703 5.574 -5.047 1 98.75 10 ILE B O 1
ATOM 1003 N N . HIS B 1 11 ? 6.035 6.027 -2.865 1 98.81 11 HIS B N 1
ATOM 1004 C CA . HIS B 1 11 ? 6.281 4.621 -2.582 1 98.81 11 HIS B CA 1
ATOM 1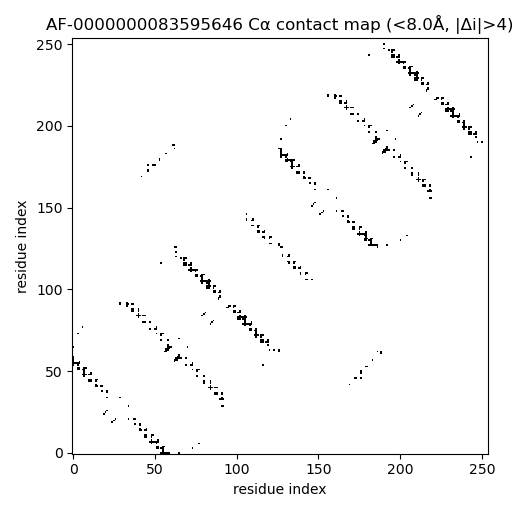005 C C . HIS B 1 11 ? 5.047 3.773 -2.875 1 98.81 11 HIS B C 1
ATOM 1007 O O . HIS B 1 11 ? 5.16 2.65 -3.367 1 98.81 11 HIS B O 1
ATOM 1013 N N . GLY B 1 12 ? 3.832 4.266 -2.49 1 98.75 12 GLY B N 1
ATOM 1014 C CA . GLY B 1 12 ? 2.611 3.555 -2.836 1 98.75 12 GLY B CA 1
ATOM 1015 C C . GLY B 1 12 ? 2.445 3.348 -4.328 1 98.75 12 GLY B C 1
ATOM 1016 O O . GLY B 1 12 ? 2.145 2.24 -4.777 1 98.75 12 GLY B O 1
ATOM 1017 N N . PHE B 1 13 ? 2.734 4.375 -5.07 1 98.75 13 PHE B N 1
ATOM 1018 C CA . PHE B 1 13 ? 2.688 4.324 -6.527 1 98.75 13 PHE B CA 1
ATOM 1019 C C . PHE B 1 13 ? 3.666 3.287 -7.062 1 98.75 13 PHE B C 1
ATOM 1021 O O . PHE B 1 13 ? 3.287 2.418 -7.852 1 98.75 13 PHE B O 1
ATOM 1028 N N . LEU B 1 14 ? 4.84 3.367 -6.648 1 98.75 14 LEU B N 1
ATOM 1029 C CA . LEU B 1 14 ? 5.887 2.482 -7.148 1 98.75 14 LEU B CA 1
ATOM 1030 C C . LEU B 1 14 ? 5.605 1.034 -6.766 1 98.75 14 LEU B C 1
ATOM 1032 O O . LEU B 1 14 ? 5.879 0.117 -7.543 1 98.75 14 LEU B O 1
ATOM 1036 N N . ALA B 1 15 ? 5.105 0.834 -5.531 1 98.75 15 ALA B N 1
ATOM 1037 C CA . ALA B 1 15 ? 4.812 -0.529 -5.098 1 98.75 15 ALA B CA 1
ATOM 1038 C C . ALA B 1 15 ? 3.764 -1.177 -5.996 1 98.75 15 ALA B C 1
ATOM 1040 O O . ALA B 1 15 ? 3.873 -2.355 -6.34 1 98.75 15 ALA B O 1
ATOM 1041 N N . VAL B 1 16 ? 2.764 -0.362 -6.375 1 98.69 16 VAL B N 1
ATOM 1042 C CA . VAL B 1 16 ? 1.732 -0.875 -7.27 1 98.69 16 VAL B CA 1
ATOM 1043 C C . VAL B 1 16 ? 2.338 -1.18 -8.641 1 98.69 16 VAL B C 1
ATOM 1045 O O . VAL B 1 16 ? 2.092 -2.244 -9.211 1 98.69 16 VAL B O 1
ATOM 1048 N N . ALA B 1 17 ? 3.119 -0.312 -9.164 1 98.44 17 ALA B N 1
ATOM 1049 C CA . ALA B 1 17 ? 3.75 -0.488 -10.469 1 98.44 17 ALA B CA 1
ATOM 1050 C C . ALA B 1 17 ? 4.68 -1.698 -10.469 1 98.44 17 ALA B C 1
ATOM 1052 O O . ALA B 1 17 ? 4.656 -2.504 -11.406 1 98.44 17 ALA B O 1
ATOM 1053 N N . LEU B 1 18 ? 5.477 -1.838 -9.453 1 98.25 18 LEU B N 1
ATOM 1054 C CA . LEU B 1 18 ? 6.426 -2.945 -9.359 1 98.25 18 LEU B CA 1
ATOM 1055 C C . LEU B 1 18 ? 5.695 -4.262 -9.109 1 98.25 18 LEU B C 1
ATOM 1057 O O . LEU B 1 18 ? 6.133 -5.312 -9.586 1 98.25 18 LEU B O 1
ATOM 1061 N N . GLY B 1 19 ? 4.617 -4.164 -8.328 1 97.25 19 GLY B N 1
ATOM 1062 C CA . GLY B 1 19 ? 3.783 -5.348 -8.188 1 97.25 19 GLY B CA 1
ATOM 1063 C C . GLY B 1 19 ? 3.23 -5.84 -9.516 1 97.25 19 GLY B C 1
ATOM 1064 O O . GLY B 1 19 ? 3.271 -7.039 -9.797 1 97.25 19 GLY B O 1
ATOM 1065 N N . ALA B 1 20 ? 2.73 -4.938 -10.328 1 94.94 20 ALA B N 1
ATOM 1066 C CA . ALA B 1 20 ? 2.217 -5.281 -11.648 1 94.94 20 ALA B CA 1
ATOM 1067 C C . ALA B 1 20 ? 3.33 -5.816 -12.547 1 94.94 20 ALA B C 1
ATOM 1069 O O . ALA B 1 20 ? 3.129 -6.785 -13.281 1 94.94 20 ALA B O 1
ATOM 1070 N N . PHE B 1 21 ? 4.43 -5.18 -12.5 1 95.62 21 PHE B N 1
ATOM 1071 C CA . PHE B 1 21 ? 5.586 -5.629 -13.266 1 95.62 21 PHE B CA 1
ATOM 1072 C C . PHE B 1 21 ? 5.957 -7.059 -12.898 1 95.62 21 PHE B C 1
ATOM 1074 O O . PHE B 1 21 ? 6.254 -7.875 -13.773 1 95.62 21 PHE B O 1
ATOM 1081 N N . GLY B 1 22 ? 5.992 -7.328 -11.648 1 94.25 22 GLY B N 1
ATOM 1082 C CA . GLY B 1 22 ? 6.277 -8.672 -11.18 1 94.25 22 GLY B CA 1
ATOM 1083 C C . GLY B 1 22 ? 5.262 -9.695 -11.648 1 94.25 22 GLY B C 1
ATOM 1084 O O . GLY B 1 22 ? 5.633 -10.781 -12.094 1 94.25 22 GLY B O 1
ATOM 1085 N N . ALA B 1 23 ? 4.02 -9.352 -11.664 1 92.12 23 ALA B N 1
ATOM 1086 C CA . ALA B 1 23 ? 2.932 -10.281 -11.953 1 92.12 23 ALA B CA 1
ATOM 1087 C C . ALA B 1 23 ? 2.77 -10.492 -13.453 1 92.12 23 ALA B C 1
ATOM 1089 O O . ALA B 1 23 ? 2.25 -11.516 -13.891 1 92.12 23 ALA B O 1
ATOM 1090 N N . HIS B 1 24 ? 3.213 -9.508 -14.297 1 90.19 24 HIS B N 1
ATOM 1091 C CA . HIS B 1 24 ? 2.998 -9.586 -15.742 1 90.19 24 HIS B CA 1
ATOM 1092 C C . HIS B 1 24 ? 4.316 -9.742 -16.484 1 90.19 24 HIS B C 1
ATOM 1094 O O . HIS B 1 24 ? 4.574 -10.781 -17.094 1 90.19 24 HIS B O 1
ATOM 1100 N N . ALA B 1 25 ? 5.117 -8.812 -16.328 1 91.62 25 ALA B N 1
ATOM 1101 C CA . ALA B 1 25 ? 6.352 -8.758 -17.109 1 91.62 25 ALA B CA 1
ATOM 1102 C C . ALA B 1 25 ? 7.324 -9.844 -16.672 1 91.62 25 ALA B C 1
ATOM 1104 O O . ALA B 1 25 ? 8.102 -10.352 -17.484 1 91.62 25 ALA B O 1
ATOM 1105 N N . LEU B 1 26 ? 7.277 -10.234 -15.461 1 93.56 26 LEU B N 1
ATOM 1106 C CA . LEU B 1 26 ? 8.281 -11.172 -14.969 1 93.56 26 LEU B CA 1
ATOM 1107 C C . LEU B 1 26 ? 7.695 -12.578 -14.859 1 93.56 26 LEU B C 1
ATOM 1109 O O . LEU B 1 26 ? 8.398 -13.516 -14.469 1 93.56 26 LEU B O 1
ATOM 1113 N N . GLU B 1 27 ? 6.418 -12.633 -15.195 1 89.06 27 GLU B N 1
ATOM 1114 C CA . GLU B 1 27 ? 5.789 -13.945 -15.18 1 89.06 27 GLU B CA 1
ATOM 1115 C C . GLU B 1 27 ? 6.496 -14.906 -16.125 1 89.06 27 GLU B C 1
ATOM 1117 O O . GLU B 1 27 ? 6.723 -14.586 -17.297 1 89.06 27 GLU B O 1
ATOM 1122 N N . GLY B 1 28 ? 6.914 -16.062 -15.609 1 89.75 28 GLY B N 1
ATOM 1123 C CA . GLY B 1 28 ? 7.613 -17.047 -16.438 1 89.75 28 GLY B CA 1
ATOM 1124 C C . GLY B 1 28 ? 9.102 -16.781 -16.531 1 89.75 28 GLY B C 1
ATOM 1125 O O . GLY B 1 28 ? 9.844 -17.594 -17.094 1 89.75 28 GLY B O 1
ATOM 1126 N N . ILE B 1 29 ? 9.516 -15.688 -16.109 1 93.44 29 ILE B N 1
ATOM 1127 C CA . ILE B 1 29 ? 10.93 -15.328 -16.156 1 93.44 29 ILE B CA 1
ATOM 1128 C C . ILE B 1 29 ? 11.594 -15.688 -14.828 1 93.44 29 ILE B C 1
ATOM 1130 O O . ILE B 1 29 ? 12.656 -16.312 -14.805 1 93.44 29 ILE B O 1
ATOM 1134 N N . LEU B 1 30 ? 10.992 -15.375 -13.758 1 94.81 30 LEU B N 1
ATOM 1135 C CA . LEU B 1 30 ? 11.5 -15.688 -12.43 1 94.81 30 LEU B CA 1
ATOM 1136 C C . LEU B 1 30 ? 11.039 -17.078 -11.977 1 94.81 30 LEU B C 1
ATOM 1138 O O . LEU B 1 30 ? 9.906 -17.469 -12.25 1 94.81 30 LEU B O 1
ATOM 1142 N N . ASP B 1 31 ? 11.953 -17.734 -11.305 1 94.25 31 ASP B N 1
ATOM 1143 C CA . ASP B 1 31 ? 11.523 -18.969 -10.664 1 94.25 31 ASP B CA 1
ATOM 1144 C C . ASP B 1 31 ? 10.672 -18.688 -9.43 1 94.25 31 ASP B C 1
ATOM 1146 O O . ASP B 1 31 ? 10.492 -17.531 -9.047 1 94.25 31 ASP B O 1
ATOM 1150 N N . ASP B 1 32 ? 10.086 -19.688 -8.789 1 92.5 32 ASP B N 1
ATOM 1151 C CA . ASP B 1 32 ? 9.156 -19.516 -7.676 1 92.5 32 ASP B CA 1
ATOM 1152 C C . ASP B 1 32 ? 9.828 -18.828 -6.492 1 92.5 32 ASP B C 1
ATOM 1154 O O . ASP B 1 32 ? 9.219 -17.984 -5.824 1 92.5 32 ASP B O 1
ATOM 1158 N N . TYR B 1 33 ? 11.047 -19.266 -6.199 1 93.69 33 TYR B N 1
ATOM 1159 C CA . TYR B 1 33 ? 11.781 -18.672 -5.09 1 93.69 33 TYR B CA 1
ATOM 1160 C C . TYR B 1 33 ? 11.953 -17.172 -5.301 1 93.69 33 TYR B C 1
ATOM 1162 O O . TYR B 1 33 ? 11.633 -16.359 -4.418 1 93.69 33 TYR B O 1
ATOM 1170 N N . SER B 1 34 ? 12.43 -16.703 -6.504 1 96.38 34 SER B N 1
ATOM 1171 C CA . SER B 1 34 ? 12.664 -15.305 -6.836 1 96.38 34 SER B CA 1
ATOM 1172 C C . SER B 1 34 ? 11.352 -14.523 -6.875 1 96.38 34 SER B C 1
ATOM 1174 O O . SER B 1 34 ? 11.32 -13.344 -6.516 1 96.38 34 SER B O 1
ATOM 1176 N N . THR B 1 35 ? 10.305 -15.133 -7.332 1 96.12 35 THR B N 1
ATOM 1177 C CA . THR B 1 35 ? 8.99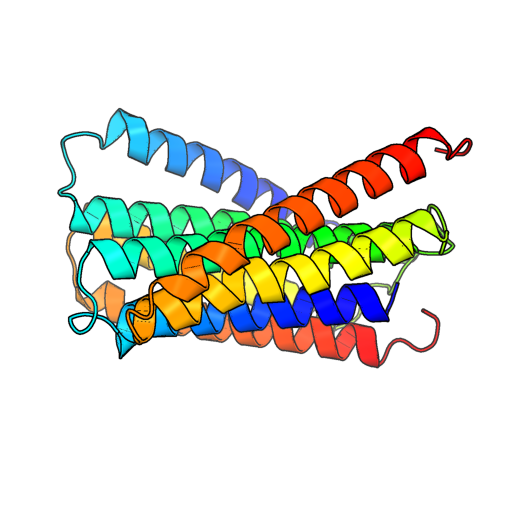2 -14.5 -7.305 1 96.12 35 THR B CA 1
ATOM 1178 C C . THR B 1 35 ? 8.57 -14.203 -5.871 1 96.12 35 THR B C 1
ATOM 1180 O O . THR B 1 35 ? 8.023 -13.125 -5.59 1 96.12 35 THR B O 1
ATOM 1183 N N . GLY B 1 36 ? 8.773 -15.156 -4.953 1 95.69 36 GLY B N 1
ATOM 1184 C CA . GLY B 1 36 ? 8.484 -14.938 -3.543 1 95.69 36 GLY B CA 1
ATOM 1185 C C . GLY B 1 36 ? 9.258 -13.773 -2.951 1 95.69 36 GLY B C 1
ATOM 1186 O O . GLY B 1 36 ? 8.711 -13 -2.162 1 95.69 36 GLY B O 1
ATOM 1187 N N . ILE B 1 37 ? 10.477 -13.688 -3.359 1 97.12 37 ILE B N 1
ATOM 1188 C CA . ILE B 1 37 ? 11.328 -12.586 -2.912 1 97.12 37 ILE B CA 1
ATOM 1189 C C . ILE B 1 37 ? 10.773 -11.258 -3.426 1 97.12 37 ILE B C 1
ATOM 1191 O O . ILE B 1 37 ? 10.688 -10.289 -2.674 1 97.12 37 ILE B O 1
ATOM 1195 N N . TRP B 1 38 ? 10.438 -11.211 -4.656 1 97.88 38 TRP B N 1
ATOM 1196 C CA . TRP B 1 38 ? 9.852 -10.016 -5.258 1 97.88 38 TRP B CA 1
ATOM 1197 C C . TRP B 1 38 ? 8.578 -9.602 -4.531 1 97.88 38 TRP B C 1
ATOM 1199 O O . TRP B 1 38 ? 8.391 -8.43 -4.203 1 97.88 38 TRP B O 1
ATOM 1209 N N . ASP B 1 39 ? 7.746 -10.578 -4.227 1 97.25 39 ASP B N 1
ATOM 1210 C CA . ASP B 1 39 ? 6.484 -10.312 -3.545 1 97.25 39 ASP B CA 1
ATOM 1211 C C . ASP B 1 39 ? 6.727 -9.766 -2.139 1 97.25 39 ASP B C 1
ATOM 1213 O O . ASP B 1 39 ? 5.992 -8.891 -1.673 1 97.25 39 ASP B O 1
ATOM 1217 N N . THR B 1 40 ? 7.664 -10.305 -1.49 1 98.12 40 THR B N 1
ATOM 1218 C CA . THR B 1 40 ? 8.023 -9.797 -0.17 1 98.12 40 THR B CA 1
ATOM 1219 C C . THR B 1 40 ? 8.445 -8.328 -0.249 1 98.12 40 THR B C 1
ATOM 1221 O O . THR B 1 40 ? 8.031 -7.516 0.581 1 98.12 40 THR B O 1
ATOM 1224 N N . ALA B 1 41 ? 9.25 -8.031 -1.225 1 98.62 41 ALA B N 1
ATOM 1225 C CA . ALA B 1 41 ? 9.68 -6.645 -1.423 1 98.62 41 ALA B CA 1
ATOM 1226 C C . ALA B 1 41 ? 8.484 -5.719 -1.613 1 98.62 41 ALA B C 1
ATOM 1228 O O . ALA B 1 41 ? 8.391 -4.672 -0.973 1 98.62 41 ALA B O 1
ATOM 1229 N N . VAL B 1 42 ? 7.586 -6.102 -2.441 1 98.56 42 VAL B N 1
ATOM 1230 C CA . VAL B 1 42 ? 6.398 -5.301 -2.732 1 98.56 42 VAL B CA 1
ATOM 1231 C C . VAL B 1 42 ? 5.566 -5.129 -1.464 1 98.56 42 VAL B C 1
ATOM 1233 O O . VAL B 1 42 ? 5.121 -4.02 -1.153 1 98.56 42 VAL B O 1
ATOM 1236 N N . GLN B 1 43 ? 5.406 -6.18 -0.717 1 98.31 43 GLN B N 1
ATOM 1237 C CA . GLN B 1 43 ? 4.602 -6.156 0.5 1 98.31 43 GLN B CA 1
ATOM 1238 C C . GLN B 1 43 ? 5.188 -5.195 1.529 1 98.31 43 GLN B C 1
ATOM 1240 O O . GLN B 1 43 ? 4.461 -4.391 2.119 1 98.31 43 GLN B O 1
ATOM 1245 N N . TYR B 1 44 ? 6.375 -5.32 1.783 1 98.75 44 TYR B N 1
ATOM 1246 C CA . TYR B 1 44 ? 6.996 -4.477 2.797 1 98.75 44 TYR B CA 1
ATOM 1247 C C . TYR B 1 44 ? 7.047 -3.021 2.344 1 98.75 44 TYR B C 1
ATOM 1249 O O . TYR B 1 44 ? 6.941 -2.105 3.162 1 98.75 44 TYR B O 1
ATOM 1257 N N . GLN B 1 45 ? 7.266 -2.793 1.031 1 98.88 45 GLN B N 1
ATOM 1258 C CA . GLN B 1 45 ? 7.203 -1.436 0.5 1 98.88 45 GLN B CA 1
ATOM 1259 C C . GLN B 1 45 ? 5.816 -0.833 0.69 1 98.88 45 GLN B C 1
ATOM 1261 O O . GLN B 1 45 ? 5.688 0.313 1.128 1 98.88 45 GLN B O 1
ATOM 1266 N N . MET B 1 46 ? 4.789 -1.548 0.401 1 98.75 46 MET B N 1
ATOM 1267 C CA . MET B 1 46 ? 3.42 -1.083 0.593 1 98.75 46 MET B CA 1
ATOM 1268 C C . MET B 1 46 ? 3.164 -0.732 2.055 1 98.75 46 MET B C 1
ATOM 1270 O O . MET B 1 46 ? 2.627 0.335 2.357 1 98.75 46 MET B O 1
ATOM 1274 N N . PHE B 1 47 ? 3.506 -1.634 2.941 1 98.62 47 PHE B N 1
ATOM 1275 C CA . PHE B 1 47 ? 3.24 -1.453 4.363 1 98.62 47 PHE B CA 1
ATOM 1276 C C . PHE B 1 47 ? 3.926 -0.196 4.887 1 98.62 47 PHE B C 1
ATOM 1278 O O . PHE B 1 47 ? 3.311 0.604 5.594 1 98.62 47 PHE B O 1
ATOM 1285 N N . HIS B 1 48 ? 5.074 -0.079 4.52 1 98.88 48 HIS B N 1
ATOM 1286 C CA . HIS B 1 48 ? 5.812 1.045 5.082 1 98.88 48 HIS B CA 1
ATOM 1287 C C . HIS B 1 48 ? 5.516 2.334 4.324 1 98.88 48 HIS B C 1
ATOM 1289 O O . HIS B 1 48 ? 5.695 3.43 4.859 1 98.88 48 HIS B O 1
ATOM 1295 N N . ALA B 1 49 ? 5.082 2.234 3.037 1 98.88 49 ALA B N 1
ATOM 1296 C CA . ALA B 1 49 ? 4.5 3.412 2.396 1 98.88 49 ALA B CA 1
ATOM 1297 C C . ALA B 1 49 ? 3.326 3.953 3.205 1 98.88 49 ALA B C 1
ATOM 1299 O O . ALA B 1 49 ? 3.234 5.16 3.447 1 98.88 49 ALA B O 1
ATOM 1300 N N . ALA B 1 50 ? 2.467 3.061 3.654 1 98.56 50 ALA B N 1
ATOM 1301 C CA . ALA B 1 50 ? 1.331 3.447 4.488 1 98.56 50 ALA B CA 1
ATOM 1302 C C . ALA B 1 50 ? 1.8 4.059 5.805 1 98.56 50 ALA B C 1
ATOM 1304 O O . ALA B 1 50 ? 1.244 5.059 6.262 1 98.56 50 ALA B O 1
ATOM 1305 N N . ALA B 1 51 ? 2.771 3.461 6.375 1 98.69 51 ALA B N 1
ATOM 1306 C CA . ALA B 1 51 ? 3.307 3.988 7.629 1 98.69 51 ALA B CA 1
ATOM 1307 C C . ALA B 1 51 ? 3.818 5.414 7.449 1 98.69 51 ALA B C 1
ATOM 1309 O O . ALA B 1 51 ? 3.582 6.277 8.305 1 98.69 51 ALA B O 1
ATOM 1310 N N . ILE B 1 52 ? 4.516 5.684 6.375 1 98.81 52 ILE B N 1
ATOM 1311 C CA . ILE B 1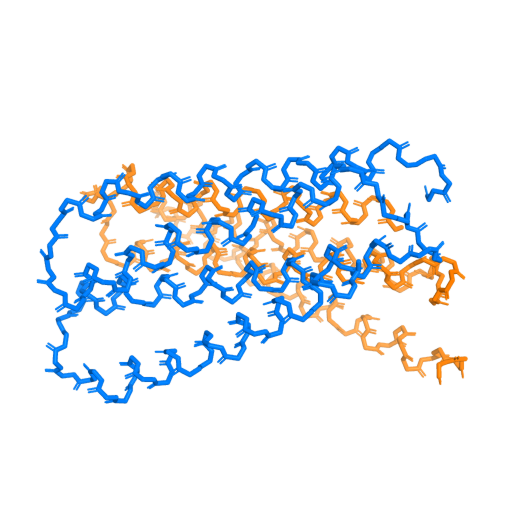 52 ? 5.07 7.004 6.102 1 98.81 52 ILE B CA 1
ATOM 1312 C C . ILE B 1 52 ? 3.938 8.016 5.945 1 98.81 52 ILE B C 1
ATOM 1314 O O . ILE B 1 52 ? 4.043 9.156 6.41 1 98.81 52 ILE B O 1
ATOM 1318 N N . LEU B 1 53 ? 2.885 7.645 5.281 1 98.62 53 LEU B N 1
ATOM 1319 C CA . LEU B 1 53 ? 1.724 8.516 5.141 1 98.62 53 LEU B CA 1
ATOM 1320 C C . LEU B 1 53 ? 1.146 8.875 6.508 1 98.62 53 LEU B C 1
ATOM 1322 O O . LEU B 1 53 ? 0.828 10.031 6.766 1 98.62 53 LEU B O 1
ATOM 1326 N N . VAL B 1 54 ? 1 7.875 7.387 1 98.06 54 VAL B N 1
ATOM 1327 C CA . VAL B 1 54 ? 0.467 8.094 8.727 1 98.06 54 VAL B CA 1
ATOM 1328 C C . VAL B 1 54 ? 1.383 9.039 9.5 1 98.06 54 VAL B C 1
ATOM 1330 O O . VAL B 1 54 ? 0.913 9.977 10.148 1 98.06 54 VAL B O 1
ATOM 1333 N N . ILE B 1 55 ? 2.643 8.812 9.406 1 98.38 55 ILE B N 1
ATOM 1334 C CA . ILE B 1 55 ? 3.615 9.672 10.078 1 98.38 55 ILE B CA 1
ATOM 1335 C C . ILE B 1 55 ? 3.479 11.102 9.57 1 98.38 55 ILE B C 1
ATOM 1337 O O . ILE B 1 55 ? 3.523 12.055 10.352 1 98.38 55 ILE B O 1
ATOM 1341 N N . GLY B 1 56 ? 3.363 11.242 8.25 1 97.25 56 GLY B N 1
ATOM 1342 C CA . GLY B 1 56 ? 3.145 12.562 7.684 1 97.25 56 GLY B CA 1
ATOM 1343 C C . GLY B 1 56 ? 1.938 13.273 8.266 1 97.25 56 GLY B C 1
ATOM 1344 O O . GLY B 1 56 ? 2.02 14.453 8.633 1 97.25 56 GLY B O 1
ATOM 1345 N N . ILE B 1 57 ? 0.879 12.625 8.406 1 96.5 57 ILE B N 1
ATOM 1346 C CA . ILE B 1 57 ? -0.343 13.195 8.961 1 96.5 57 ILE B CA 1
ATOM 1347 C C . ILE B 1 57 ? -0.104 13.609 10.414 1 96.5 57 ILE B C 1
ATOM 1349 O O . ILE B 1 57 ? -0.533 14.688 10.836 1 96.5 57 ILE B O 1
ATOM 1353 N N . LEU B 1 58 ? 0.521 12.781 11.172 1 95.69 58 LEU B N 1
ATOM 1354 C CA . LEU B 1 58 ? 0.792 13.055 12.578 1 95.69 58 LEU B CA 1
ATOM 1355 C C . LEU B 1 58 ? 1.64 14.312 12.734 1 95.69 58 LEU B C 1
ATOM 1357 O O . LEU B 1 58 ? 1.572 14.992 13.766 1 95.69 58 LEU B O 1
ATOM 1361 N N . MET B 1 59 ? 2.42 14.648 11.742 1 95.38 59 MET B N 1
ATOM 1362 C CA . MET B 1 59 ? 3.316 15.797 11.805 1 95.38 59 MET B CA 1
ATOM 1363 C C . MET B 1 59 ? 2.553 17.094 11.57 1 95.38 59 MET B C 1
ATOM 1365 O O . MET B 1 59 ? 3.123 18.188 11.664 1 95.38 59 MET B O 1
ATOM 1369 N N . SER B 1 60 ? 1.292 17 11.242 1 93.38 60 SER B N 1
ATOM 1370 C CA . SER B 1 60 ? 0.475 18.203 11.102 1 93.38 60 SER B CA 1
ATOM 1371 C C . SER B 1 60 ? 0.49 19.031 12.375 1 93.38 60 SER B C 1
ATOM 1373 O O . SER B 1 60 ? 0.442 18.484 13.484 1 93.38 60 SER B O 1
ATOM 1375 N N . SER B 1 61 ? 0.493 20.375 12.211 1 91.69 61 SER B N 1
ATOM 1376 C CA . SER B 1 61 ? 0.45 21.281 13.359 1 91.69 61 SER B CA 1
ATOM 1377 C C . SER B 1 61 ? -0.853 21.125 14.141 1 91.69 61 SER B C 1
ATOM 1379 O O . SER B 1 61 ? -0.941 21.516 15.297 1 91.69 61 SER B O 1
ATOM 1381 N N . LYS B 1 62 ? -1.863 20.609 13.531 1 91.06 62 LYS B N 1
ATOM 1382 C CA . LYS B 1 62 ? -3.162 20.391 14.164 1 91.06 62 LYS B CA 1
ATOM 1383 C C . LYS B 1 62 ? -3.184 19.094 14.961 1 91.06 62 LYS B C 1
ATOM 1385 O O . LYS B 1 62 ? -4.168 18.797 15.641 1 91.06 62 LYS B O 1
ATOM 1390 N N . LEU B 1 63 ? -2.152 18.344 14.836 1 91.94 63 LEU B N 1
ATOM 1391 C CA . LEU B 1 63 ? -1.996 17.109 15.609 1 91.94 63 LEU B CA 1
ATOM 1392 C C . LEU B 1 63 ? -0.759 17.172 16.5 1 91.94 63 LEU B C 1
ATOM 1394 O O . LEU B 1 63 ? -0.688 18.016 17.406 1 91.94 63 LEU B O 1
ATOM 1398 N N . LEU B 1 64 ? 0.256 16.391 16.188 1 91.06 64 LEU B N 1
ATOM 1399 C CA . LEU B 1 64 ? 1.407 16.344 17.078 1 91.06 64 LEU B CA 1
ATOM 1400 C C . LEU B 1 64 ? 2.434 17.406 16.688 1 91.06 64 LEU B C 1
ATOM 1402 O O . LEU B 1 64 ? 3.295 17.766 17.484 1 91.06 64 LEU B O 1
ATOM 1406 N N . GLY B 1 65 ? 2.332 17.875 15.484 1 92.06 65 GLY B N 1
ATOM 1407 C CA . GLY B 1 65 ? 3.338 18.812 15 1 92.06 65 GLY B CA 1
ATOM 1408 C C . GLY B 1 65 ? 4.586 18.125 14.477 1 92.06 65 GLY B C 1
ATOM 1409 O O . GLY B 1 65 ? 4.68 16.891 14.492 1 92.06 65 GLY B O 1
ATOM 1410 N N . SER B 1 66 ? 5.555 18.875 13.82 1 90.88 66 SER B N 1
ATOM 1411 C CA . SER B 1 66 ? 6.777 18.359 13.211 1 90.88 66 SER B CA 1
ATOM 1412 C C . SER B 1 66 ? 7.863 18.141 14.25 1 90.88 66 SER B C 1
ATOM 1414 O O . SER B 1 66 ? 8.867 18.844 14.273 1 90.88 66 SER B O 1
ATOM 1416 N N . VAL B 1 67 ? 7.73 17.141 15.062 1 91.88 67 VAL B N 1
ATOM 1417 C CA . VAL B 1 67 ? 8.727 16.844 16.078 1 91.88 67 VAL B CA 1
ATOM 1418 C C . VAL B 1 67 ? 9.844 15.984 15.469 1 91.88 67 VAL B C 1
ATOM 1420 O O . VAL B 1 67 ? 9.633 15.297 14.469 1 91.88 67 VAL B O 1
ATOM 1423 N N . LYS B 1 68 ? 11.008 16.078 16.031 1 95.56 68 LYS B N 1
ATOM 1424 C CA . LYS B 1 68 ? 12.227 15.477 15.492 1 95.56 68 LYS B CA 1
ATOM 1425 C C . LYS B 1 68 ? 12.078 13.969 15.367 1 95.56 68 LYS B C 1
ATOM 1427 O O . LYS B 1 68 ? 12.531 13.375 14.391 1 95.56 68 LYS B O 1
ATOM 1432 N N . GLN B 1 69 ? 11.469 13.367 16.344 1 96.81 69 GLN B N 1
ATOM 1433 C CA . GLN B 1 69 ? 11.32 11.914 16.344 1 96.81 69 GLN B CA 1
ATOM 1434 C C . GLN B 1 69 ? 10.484 11.438 15.156 1 96.81 69 GLN B C 1
ATOM 1436 O O . GLN B 1 69 ? 10.789 10.414 14.547 1 96.81 69 GLN B O 1
ATOM 1441 N N . LEU B 1 70 ? 9.461 12.164 14.836 1 97.75 70 LEU B N 1
ATOM 1442 C CA . LEU B 1 70 ? 8.625 11.789 13.695 1 97.75 70 LEU B CA 1
ATOM 1443 C C . LEU B 1 70 ? 9.375 11.969 12.383 1 97.75 70 LEU B C 1
ATOM 1445 O O . LEU B 1 70 ? 9.273 11.133 11.484 1 97.75 70 LEU B O 1
ATOM 1449 N N . LYS B 1 71 ? 10.109 13.047 12.312 1 97.75 71 LYS B N 1
ATOM 1450 C CA . LYS B 1 71 ? 10.898 13.281 11.109 1 97.75 71 LYS B CA 1
ATOM 1451 C C . LYS B 1 71 ? 11.914 12.164 10.891 1 97.75 71 LYS B C 1
ATOM 1453 O O . LYS B 1 71 ? 12.062 11.664 9.773 1 97.75 71 LYS B O 1
ATOM 1458 N N . MET B 1 72 ? 12.531 11.805 11.922 1 98.44 72 MET B N 1
ATOM 1459 C CA . MET B 1 72 ? 13.523 10.734 11.836 1 98.44 72 MET B CA 1
ATOM 1460 C C . MET B 1 72 ? 12.859 9.398 11.516 1 98.44 72 MET B C 1
ATOM 1462 O O . MET B 1 72 ? 13.422 8.578 10.781 1 98.44 72 MET B O 1
ATOM 1466 N N . ALA B 1 73 ? 11.727 9.141 12.086 1 98.75 73 ALA B N 1
ATOM 1467 C CA . ALA B 1 73 ? 10.977 7.926 11.773 1 98.75 73 ALA B CA 1
ATOM 1468 C C . ALA B 1 73 ? 10.703 7.824 10.281 1 98.75 73 ALA B C 1
ATOM 1470 O O . ALA B 1 73 ? 10.914 6.77 9.672 1 98.75 73 ALA B O 1
ATOM 1471 N N . ALA B 1 74 ? 10.258 8.922 9.695 1 98.69 74 ALA B N 1
ATOM 1472 C CA . ALA B 1 74 ? 9.969 8.938 8.266 1 98.69 74 ALA B CA 1
ATOM 1473 C C . ALA B 1 74 ? 11.234 8.68 7.449 1 98.69 74 ALA B C 1
ATOM 1475 O O . ALA B 1 74 ? 11.203 7.953 6.453 1 98.69 74 ALA B O 1
ATOM 1476 N N . ILE B 1 75 ? 12.328 9.273 7.875 1 98.81 75 ILE B N 1
ATOM 1477 C CA . ILE B 1 75 ? 13.602 9.094 7.18 1 98.81 75 ILE B CA 1
ATOM 1478 C C . ILE B 1 75 ? 14.039 7.637 7.254 1 98.81 75 ILE B C 1
ATOM 1480 O O . ILE B 1 75 ? 14.453 7.055 6.25 1 98.81 75 ILE B O 1
ATOM 1484 N N . PHE B 1 76 ? 13.922 7.055 8.398 1 98.88 76 PHE B N 1
ATOM 1485 C CA . PHE B 1 76 ? 14.312 5.664 8.578 1 98.88 76 PHE B CA 1
ATOM 1486 C C . PHE B 1 76 ? 13.414 4.738 7.766 1 98.88 76 PHE B C 1
ATOM 1488 O O . PHE B 1 76 ? 13.883 3.766 7.176 1 98.88 76 PHE B O 1
ATOM 1495 N N . MET B 1 77 ? 12.164 5.066 7.754 1 98.88 77 MET B N 1
ATOM 1496 C CA . MET B 1 77 ? 11.25 4.266 6.949 1 98.88 77 MET B CA 1
ATOM 1497 C C . MET B 1 77 ? 11.609 4.352 5.469 1 98.88 77 MET B C 1
ATOM 1499 O O . MET B 1 77 ? 11.617 3.34 4.766 1 98.88 77 MET B O 1
ATOM 1503 N N . ASN B 1 78 ? 11.891 5.539 4.977 1 98.88 78 ASN B N 1
ATOM 1504 C CA . ASN B 1 78 ? 12.305 5.711 3.586 1 98.88 78 ASN B CA 1
ATOM 1505 C C . ASN B 1 78 ? 13.578 4.926 3.277 1 98.88 78 ASN B C 1
ATOM 1507 O O . ASN B 1 78 ? 13.633 4.191 2.289 1 98.88 78 ASN B O 1
ATOM 1511 N N . ALA B 1 79 ? 14.547 5.105 4.105 1 98.81 79 ALA B N 1
ATOM 1512 C CA . ALA B 1 79 ? 15.805 4.395 3.92 1 98.81 79 ALA B CA 1
ATOM 1513 C C . ALA B 1 79 ? 15.602 2.885 4.02 1 98.81 79 ALA B C 1
ATOM 1515 O O . ALA B 1 79 ? 16.219 2.121 3.268 1 98.81 79 ALA B O 1
ATOM 1516 N N . GLY B 1 80 ? 14.773 2.459 4.977 1 98.88 80 GLY B N 1
ATOM 1517 C CA . GLY B 1 80 ? 14.445 1.048 5.109 1 98.88 80 GLY B CA 1
ATOM 1518 C C . GLY B 1 80 ? 13.875 0.449 3.84 1 98.88 80 GLY B C 1
ATOM 1519 O O . GLY B 1 80 ? 14.234 -0.665 3.455 1 98.88 80 GLY B O 1
ATOM 1520 N N . ILE B 1 81 ? 12.984 1.165 3.174 1 98.88 81 ILE B N 1
ATOM 1521 C CA . ILE B 1 81 ? 12.398 0.687 1.926 1 98.88 81 ILE B CA 1
ATOM 1522 C C . ILE B 1 81 ? 13.492 0.503 0.88 1 98.88 81 ILE B C 1
ATOM 1524 O O . ILE B 1 81 ? 13.523 -0.506 0.172 1 98.88 81 ILE B O 1
ATOM 1528 N N . ILE B 1 82 ? 14.406 1.412 0.775 1 98.69 82 ILE B N 1
ATOM 1529 C CA . ILE B 1 82 ? 15.461 1.357 -0.231 1 98.69 82 ILE B CA 1
ATOM 1530 C C . ILE B 1 82 ? 16.375 0.165 0.044 1 98.69 82 ILE B C 1
ATOM 1532 O O . ILE B 1 82 ? 16.641 -0.64 -0.852 1 98.69 82 ILE B O 1
ATOM 1536 N N . PHE B 1 83 ? 16.75 -0.007 1.262 1 98.56 83 PHE B N 1
ATOM 1537 C CA . PHE B 1 83 ? 17.719 -1.043 1.58 1 98.56 83 PHE B CA 1
ATOM 1538 C C . PHE B 1 83 ? 17.062 -2.408 1.671 1 98.56 83 PHE B C 1
ATOM 1540 O O . PHE B 1 83 ? 17.656 -3.424 1.312 1 98.56 83 PHE B O 1
ATOM 1547 N N . PHE B 1 84 ? 15.867 -2.521 2.182 1 98.69 84 PHE B N 1
ATOM 1548 C CA . PHE B 1 84 ? 15.172 -3.793 2.336 1 98.69 84 PHE B CA 1
ATOM 1549 C C . PHE B 1 84 ? 14.539 -4.227 1.019 1 98.69 84 PHE B C 1
ATOM 1551 O O . PHE B 1 84 ? 15.008 -5.172 0.382 1 98.69 84 PHE B O 1
ATOM 1558 N N . ALA B 1 85 ? 13.523 -3.469 0.583 1 98.69 85 ALA B N 1
ATOM 1559 C CA . ALA B 1 85 ? 12.812 -3.818 -0.641 1 98.69 85 ALA B CA 1
ATOM 1560 C C . ALA B 1 85 ? 13.703 -3.639 -1.867 1 98.69 85 ALA B C 1
ATOM 1562 O O . ALA B 1 85 ? 13.672 -4.461 -2.787 1 98.69 85 ALA B O 1
ATOM 1563 N N . GLY B 1 86 ? 14.484 -2.559 -1.927 1 98.38 86 GLY B N 1
ATOM 1564 C CA . GLY B 1 86 ? 15.391 -2.338 -3.047 1 98.38 86 GLY B CA 1
ATOM 1565 C C . GLY B 1 86 ? 16.344 -3.488 -3.275 1 98.38 86 GLY B C 1
ATOM 1566 O O . GLY B 1 86 ? 16.516 -3.953 -4.406 1 98.38 86 GLY B O 1
ATOM 1567 N N . SER B 1 87 ? 16.984 -3.936 -2.178 1 98.38 87 SER B N 1
ATOM 1568 C CA . SER B 1 87 ? 17.938 -5.035 -2.318 1 98.38 87 SER B CA 1
ATOM 1569 C C . SER B 1 87 ? 17.234 -6.316 -2.756 1 98.38 87 SER B C 1
ATOM 1571 O O . SER B 1 87 ? 17.797 -7.102 -3.529 1 98.38 87 SER B O 1
ATOM 1573 N N . LEU B 1 88 ? 16.031 -6.543 -2.303 1 98.44 88 LEU B N 1
ATOM 1574 C CA . LEU B 1 88 ? 15.297 -7.75 -2.662 1 98.44 88 LEU B CA 1
ATOM 1575 C C . LEU B 1 88 ? 14.867 -7.707 -4.121 1 98.44 88 LEU B C 1
ATOM 1577 O O . LEU B 1 88 ? 14.875 -8.734 -4.809 1 98.44 88 LEU B O 1
ATOM 1581 N N . TYR B 1 89 ? 14.453 -6.5 -4.645 1 98.38 89 TYR B N 1
ATOM 1582 C CA . TYR B 1 89 ? 14.117 -6.387 -6.059 1 98.38 89 TYR B CA 1
ATOM 1583 C C . TYR B 1 89 ? 15.312 -6.77 -6.93 1 98.38 89 TYR B C 1
ATOM 1585 O O . TYR B 1 89 ? 15.18 -7.559 -7.867 1 98.38 89 TYR B O 1
ATOM 1593 N N . VAL B 1 90 ? 16.422 -6.211 -6.621 1 97.75 90 VAL B N 1
ATOM 1594 C CA . VAL B 1 90 ? 17.625 -6.469 -7.418 1 97.75 90 VAL B CA 1
ATOM 1595 C C . VAL B 1 90 ? 18.031 -7.93 -7.266 1 97.75 90 VAL B C 1
ATOM 1597 O O . VAL B 1 90 ? 18.422 -8.57 -8.242 1 97.75 90 VAL B O 1
ATOM 1600 N N . LEU B 1 91 ? 18 -8.445 -6.047 1 97.38 91 LEU B N 1
ATOM 1601 C CA . LEU B 1 91 ? 18.328 -9.844 -5.809 1 97.38 91 LEU B CA 1
ATOM 1602 C C . LEU B 1 91 ? 17.438 -10.758 -6.645 1 97.38 91 LEU B C 1
ATOM 1604 O O . LEU B 1 91 ? 17.938 -11.695 -7.277 1 97.38 91 LEU B O 1
ATOM 1608 N N . ALA B 1 92 ? 16.156 -10.492 -6.625 1 97.19 92 ALA B N 1
ATOM 1609 C CA . ALA B 1 92 ? 15.203 -11.32 -7.363 1 97.19 92 ALA B CA 1
ATOM 1610 C C . ALA B 1 92 ? 15.516 -11.328 -8.852 1 97.19 92 ALA B C 1
ATOM 1612 O O . ALA B 1 92 ? 15.391 -12.352 -9.523 1 97.19 92 ALA B O 1
ATOM 1613 N N . LEU B 1 93 ? 15.969 -10.242 -9.398 1 96.69 93 LEU B N 1
ATOM 1614 C CA . LEU B 1 93 ? 16.188 -10.094 -10.836 1 96.69 93 LEU B CA 1
ATOM 1615 C C . LEU B 1 93 ? 17.562 -10.625 -11.227 1 96.69 93 LEU B C 1
ATOM 1617 O O . LEU B 1 93 ? 17.734 -11.234 -12.289 1 96.69 93 LEU B O 1
ATOM 1621 N N . SER B 1 94 ? 18.516 -10.414 -10.398 1 95.44 94 SER B N 1
ATOM 1622 C CA . SER B 1 94 ? 19.906 -10.641 -10.812 1 95.44 94 SER B CA 1
ATOM 1623 C C . SER B 1 94 ? 20.438 -11.953 -10.258 1 95.44 94 SER B C 1
ATOM 1625 O O . SER B 1 94 ? 21.406 -12.508 -10.789 1 95.44 94 SER B O 1
ATOM 1627 N N . GLY B 1 95 ? 19.922 -12.344 -9.117 1 93.62 95 GLY B N 1
ATOM 1628 C CA . GLY B 1 95 ? 20.438 -13.523 -8.445 1 93.62 95 GLY B CA 1
ATOM 1629 C C . GLY B 1 95 ? 21.703 -13.258 -7.66 1 93.62 95 GLY B C 1
ATOM 1630 O O . GLY B 1 95 ? 22.344 -14.195 -7.16 1 93.62 95 GLY B O 1
ATOM 1631 N N . ILE B 1 96 ? 22.062 -12.039 -7.535 1 93.5 96 ILE B N 1
ATOM 1632 C CA . ILE B 1 96 ? 23.266 -11.688 -6.809 1 93.5 96 ILE B CA 1
ATOM 1633 C C . ILE B 1 96 ? 23.031 -11.82 -5.309 1 93.5 96 ILE B C 1
ATOM 1635 O O . ILE B 1 96 ? 22.438 -10.938 -4.684 1 93.5 96 ILE B O 1
ATOM 1639 N N . ARG B 1 97 ? 23.547 -12.781 -4.676 1 91.19 97 ARG B N 1
ATOM 1640 C CA . ARG B 1 97 ? 23.188 -13.234 -3.334 1 91.19 97 ARG B CA 1
ATOM 1641 C C . ARG B 1 97 ? 23.703 -12.266 -2.275 1 91.19 97 ARG B C 1
ATOM 1643 O O . ARG B 1 97 ? 23.125 -12.156 -1.193 1 91.19 97 ARG B O 1
ATOM 1650 N N . ILE B 1 98 ? 24.812 -11.617 -2.541 1 91.69 98 ILE B N 1
ATOM 1651 C CA . ILE B 1 98 ? 25.375 -10.695 -1.562 1 91.69 98 ILE B CA 1
ATOM 1652 C C . ILE B 1 98 ? 24.359 -9.602 -1.233 1 91.69 98 ILE B C 1
ATOM 1654 O O . ILE B 1 98 ? 24.422 -8.992 -0.161 1 91.69 98 ILE B O 1
ATOM 1658 N N . LEU B 1 99 ? 23.469 -9.352 -2.086 1 92.31 99 LEU B N 1
ATOM 1659 C CA . LEU B 1 99 ? 22.406 -8.375 -1.839 1 92.31 99 LEU B CA 1
ATOM 1660 C C . LEU B 1 99 ? 21.531 -8.805 -0.677 1 92.31 99 LEU B C 1
ATOM 1662 O O . LEU B 1 99 ? 20.906 -7.969 -0.012 1 92.31 99 LEU B O 1
ATOM 1666 N N . GLY B 1 100 ? 21.438 -10.055 -0.428 1 91.5 100 GLY B N 1
ATOM 1667 C CA . GLY B 1 100 ? 20.703 -10.562 0.718 1 91.5 100 GLY B CA 1
ATOM 1668 C C . GLY B 1 100 ? 21.25 -10.086 2.045 1 91.5 100 GLY B C 1
ATOM 1669 O O . GLY B 1 100 ? 20.516 -9.977 3.031 1 91.5 100 GLY B O 1
ATOM 1670 N N . ALA B 1 101 ? 22.562 -9.805 2.006 1 94.31 101 ALA B N 1
ATOM 1671 C CA . ALA B 1 101 ? 23.203 -9.328 3.229 1 94.31 101 ALA B CA 1
ATOM 1672 C C . ALA B 1 101 ? 22.844 -7.875 3.512 1 94.31 101 ALA B C 1
ATOM 1674 O O . ALA B 1 101 ? 22.984 -7.402 4.641 1 94.31 101 ALA B O 1
ATOM 1675 N N . ILE B 1 102 ? 22.344 -7.211 2.578 1 97.06 102 ILE B N 1
ATOM 1676 C CA . ILE B 1 102 ? 21.953 -5.805 2.693 1 97.06 102 ILE B CA 1
ATOM 1677 C C . ILE B 1 102 ? 20.562 -5.699 3.297 1 97.06 102 ILE B C 1
ATOM 1679 O O . ILE B 1 102 ? 20.25 -4.746 4.016 1 97.06 102 ILE B O 1
ATOM 1683 N N . THR B 1 103 ? 19.719 -6.652 3.102 1 97.81 103 THR B N 1
ATOM 1684 C CA . THR B 1 103 ? 18.297 -6.629 3.439 1 97.81 103 THR B CA 1
ATOM 1685 C C . THR B 1 103 ? 18.109 -6.453 4.945 1 97.81 103 THR B C 1
ATOM 1687 O O . THR B 1 103 ? 17.281 -5.648 5.379 1 97.81 103 THR B O 1
ATOM 1690 N N . PRO B 1 104 ? 18.891 -7.09 5.801 1 98.25 104 PRO B N 1
ATOM 1691 C CA . PRO B 1 104 ? 18.703 -6.91 7.242 1 98.25 104 PRO B CA 1
ATOM 1692 C C . PRO B 1 104 ? 18.984 -5.48 7.695 1 98.25 104 PRO B C 1
ATOM 1694 O O . PRO B 1 104 ? 18.375 -5.008 8.664 1 98.25 104 PRO B O 1
ATOM 1697 N N . ILE B 1 105 ? 19.844 -4.805 7.004 1 98.25 105 ILE B N 1
ATOM 1698 C CA . ILE B 1 105 ? 20.062 -3.393 7.301 1 98.25 105 ILE B CA 1
ATOM 1699 C C . ILE B 1 105 ? 18.766 -2.615 7.152 1 98.25 105 ILE B C 1
ATOM 1701 O O . ILE B 1 105 ? 18.391 -1.828 8.031 1 98.25 105 ILE B O 1
ATOM 1705 N N . GLY B 1 106 ? 18.078 -2.846 6.094 1 98.62 106 GLY B N 1
ATOM 1706 C CA . GLY B 1 106 ? 16.781 -2.227 5.906 1 98.62 106 GLY B CA 1
ATOM 1707 C C . GLY B 1 106 ? 15.781 -2.604 6.98 1 98.62 106 GLY B C 1
ATOM 1708 O O . GLY B 1 106 ? 15.016 -1.757 7.453 1 98.62 106 GLY B O 1
ATOM 1709 N N . GLY B 1 107 ? 15.797 -3.863 7.348 1 98.69 107 GLY B N 1
ATOM 1710 C CA . GLY B 1 107 ? 14.938 -4.32 8.43 1 98.69 107 GLY B CA 1
ATOM 1711 C C . GLY B 1 107 ? 15.188 -3.592 9.734 1 98.69 107 GLY B C 1
ATOM 1712 O O . GLY B 1 107 ? 14.242 -3.189 10.414 1 98.69 107 GLY B O 1
ATOM 1713 N N . VAL B 1 108 ? 16.375 -3.4 10.047 1 98.75 108 VAL B N 1
ATOM 1714 C CA . VAL B 1 108 ? 16.75 -2.705 11.273 1 98.75 108 VAL B CA 1
ATOM 1715 C C . VAL B 1 108 ? 16.312 -1.245 11.195 1 98.75 108 VAL B C 1
ATOM 1717 O O . VAL B 1 108 ? 15.836 -0.679 12.188 1 98.75 108 VAL B O 1
ATOM 1720 N N . LEU B 1 109 ? 16.469 -0.647 10.047 1 98.81 109 LEU B N 1
ATOM 1721 C CA . LEU B 1 109 ? 16 0.725 9.859 1 98.81 109 LEU B CA 1
ATOM 1722 C C . LEU B 1 109 ? 14.492 0.823 10.047 1 98.81 109 LEU B C 1
ATOM 1724 O O . LEU B 1 109 ? 14 1.771 10.656 1 98.81 109 LEU B O 1
ATOM 1728 N N . PHE B 1 110 ? 13.766 -0.15 9.523 1 98.88 110 PHE B N 1
ATOM 1729 C CA . PHE B 1 110 ? 12.328 -0.199 9.766 1 98.88 110 PHE B CA 1
ATOM 1730 C C . PHE B 1 110 ? 12.039 -0.23 11.258 1 98.88 110 PHE B C 1
ATOM 1732 O O . PHE B 1 110 ? 11.211 0.542 11.75 1 98.88 110 PHE B O 1
ATOM 1739 N N . LEU B 1 111 ? 12.703 -1.138 11.984 1 98.88 111 LEU B N 1
ATOM 1740 C CA . LEU B 1 111 ? 12.477 -1.288 13.414 1 98.88 111 LEU B CA 1
ATOM 1741 C C . LEU B 1 111 ? 12.758 0.018 14.156 1 98.88 111 LEU B C 1
ATOM 1743 O O . LEU B 1 111 ? 11.992 0.419 15.031 1 98.88 111 LEU B O 1
ATOM 1747 N N . ALA B 1 112 ? 13.812 0.643 13.797 1 98.81 112 ALA B N 1
ATOM 1748 C CA . ALA B 1 112 ? 14.148 1.928 14.406 1 98.81 112 ALA B CA 1
ATOM 1749 C C . ALA B 1 112 ? 13.062 2.965 14.141 1 98.81 112 ALA B C 1
ATOM 1751 O O . ALA B 1 112 ? 12.695 3.736 15.031 1 98.81 112 ALA B O 1
ATOM 1752 N N . GLY B 1 113 ? 12.602 3.025 12.898 1 98.81 113 GLY B N 1
ATOM 1753 C CA . GLY B 1 113 ? 11.508 3.924 12.555 1 98.81 113 GLY B CA 1
ATOM 1754 C C . GLY B 1 113 ? 10.266 3.688 13.391 1 98.81 113 GLY B C 1
ATOM 1755 O O . GLY B 1 113 ? 9.648 4.637 13.891 1 98.81 113 GLY B O 1
ATOM 1756 N N . TRP B 1 114 ? 9.859 2.449 13.633 1 98.81 114 TRP B N 1
ATOM 1757 C CA . TRP B 1 114 ? 8.695 2.109 14.438 1 98.81 114 TRP B CA 1
ATOM 1758 C C . TRP B 1 114 ? 8.898 2.502 15.891 1 98.81 114 TRP B C 1
ATOM 1760 O O . TRP B 1 114 ? 7.984 3.008 16.547 1 98.81 114 TRP B O 1
ATOM 1770 N N . ILE B 1 115 ? 10.086 2.266 16.406 1 98.44 115 ILE B N 1
ATOM 1771 C CA . ILE B 1 115 ? 10.391 2.629 17.797 1 98.44 115 ILE B CA 1
ATOM 1772 C C . ILE B 1 115 ? 10.266 4.141 17.969 1 98.44 115 ILE B C 1
ATOM 1774 O O . ILE B 1 115 ? 9.688 4.613 18.953 1 98.44 115 ILE B O 1
ATOM 1778 N N . LEU B 1 116 ? 10.805 4.934 17.062 1 98.12 116 LEU B N 1
ATOM 1779 C CA . LEU B 1 116 ? 10.734 6.391 17.141 1 98.12 116 LEU B CA 1
ATOM 1780 C C . LEU B 1 116 ? 9.289 6.871 17.078 1 98.12 116 LEU B C 1
ATOM 1782 O O . LEU B 1 116 ? 8.93 7.848 17.734 1 98.12 116 LEU B O 1
ATOM 1786 N N . LEU B 1 117 ? 8.469 6.23 16.266 1 97.56 117 LEU B N 1
ATOM 1787 C CA . LEU B 1 117 ? 7.047 6.555 16.234 1 97.56 117 LEU B CA 1
ATOM 1788 C C . LEU B 1 117 ? 6.395 6.309 17.594 1 97.56 117 LEU B C 1
ATOM 1790 O O . LEU B 1 117 ? 5.652 7.156 18.078 1 97.56 117 LEU B O 1
ATOM 1794 N N . ILE B 1 118 ? 6.711 5.148 18.188 1 97.31 118 ILE B N 1
ATOM 1795 C CA . ILE B 1 118 ? 6.176 4.809 19.5 1 97.31 118 ILE B CA 1
ATOM 1796 C C . ILE B 1 118 ? 6.594 5.867 20.516 1 97.31 118 ILE B C 1
ATOM 1798 O O . ILE B 1 118 ? 5.758 6.383 21.266 1 97.31 118 ILE B O 1
ATOM 1802 N N . VAL B 1 119 ? 7.836 6.293 20.531 1 95.25 119 VAL B N 1
ATOM 1803 C CA . VAL B 1 119 ? 8.383 7.246 21.484 1 95.25 119 VAL B CA 1
ATOM 1804 C C . VAL B 1 119 ? 7.754 8.617 21.266 1 95.25 119 VAL B C 1
ATOM 1806 O O . VAL B 1 119 ? 7.449 9.336 22.219 1 95.25 119 VAL B O 1
ATOM 1809 N N . SER B 1 120 ? 7.598 9.016 20.031 1 94.12 120 SER B N 1
ATOM 1810 C CA . SER B 1 120 ? 7.051 10.328 19.703 1 94.12 120 SER B CA 1
ATOM 1811 C C . SER B 1 120 ? 5.637 10.492 20.25 1 94.12 120 SER B C 1
ATOM 1813 O O . SER B 1 120 ? 5.285 11.555 20.766 1 94.12 120 SER B O 1
ATOM 1815 N N . VAL B 1 121 ? 4.809 9.453 20.188 1 92.31 121 VAL B N 1
ATOM 1816 C CA . VAL B 1 121 ? 3.41 9.547 20.594 1 92.31 121 VAL B CA 1
ATOM 1817 C C . VAL B 1 121 ? 3.297 9.375 22.109 1 92.31 121 VAL B C 1
ATOM 1819 O O . VAL B 1 121 ? 2.42 9.961 22.75 1 92.31 121 VAL B O 1
ATOM 1822 N N . SER B 1 122 ? 4.16 8.656 22.703 1 91.56 122 SER B N 1
ATOM 1823 C CA . SER B 1 122 ? 4.133 8.43 24.141 1 91.56 122 SER B CA 1
ATOM 1824 C C . SER B 1 122 ? 4.484 9.703 24.906 1 91.56 122 SER B C 1
ATOM 1826 O O . SER B 1 122 ? 4.023 9.906 26.031 1 91.56 122 SER B O 1
ATOM 1828 N N . LYS B 1 123 ? 5.219 10.531 24.312 1 84.06 123 LYS B N 1
ATOM 1829 C CA . LYS B 1 123 ? 5.668 11.758 24.969 1 84.06 123 LYS B CA 1
ATOM 1830 C C . LYS B 1 123 ? 4.664 12.891 24.75 1 84.06 123 LYS B C 1
ATOM 1832 O O . LYS B 1 123 ? 4.77 13.945 25.391 1 84.06 123 LYS B O 1
ATOM 1837 N N . TYR B 1 124 ? 3.855 12.602 23.766 1 75.5 124 TYR B N 1
ATOM 1838 C CA . TYR B 1 124 ? 2.924 13.672 23.453 1 75.5 124 TYR B CA 1
ATOM 1839 C C . TYR B 1 124 ? 1.818 13.773 24.484 1 75.5 124 TYR B C 1
ATOM 1841 O O . TYR B 1 124 ? 1.166 12.773 24.812 1 75.5 124 TYR B O 1
ATOM 1849 N N . LYS B 1 125 ? 1.874 14.719 25.219 1 64.56 125 LYS B N 1
ATOM 1850 C CA . LYS B 1 125 ? 0.996 14.984 26.359 1 64.56 125 LYS B CA 1
ATOM 1851 C C . LYS B 1 125 ? -0.422 15.305 25.891 1 64.56 125 LYS B C 1
ATOM 1853 O O . LYS B 1 125 ? -1.391 15.039 26.609 1 64.56 125 LYS B O 1
ATOM 1858 N N . ASN B 1 126 ? -0.527 15.938 24.734 1 57.72 126 ASN B N 1
ATOM 1859 C CA . ASN B 1 126 ? -1.832 16.531 24.469 1 57.72 126 ASN B CA 1
ATOM 1860 C C . ASN B 1 126 ? -2.719 15.602 23.656 1 57.72 126 ASN B C 1
ATOM 1862 O O . ASN B 1 126 ? -3.727 16.031 23.094 1 57.72 126 ASN B O 1
ATOM 1866 N N . VAL B 1 127 ? -2.275 14.359 23.516 1 51.53 127 VAL B N 1
ATOM 1867 C CA . VAL B 1 127 ? -3.342 13.516 22.984 1 51.53 127 VAL B CA 1
ATOM 1868 C C . VAL B 1 127 ? -4.102 12.859 24.141 1 51.53 127 VAL B C 1
ATOM 1870 O O . VAL B 1 127 ? -3.51 12.508 25.156 1 51.53 127 VAL B O 1
#

Radius of gyration: 18.45 Å; Cα contacts (8 Å, |Δi|>4): 376; chains: 2; bounding box: 43×53×46 Å

Solvent-accessible surface area (backbone atoms only — not comparable to full-atom values): 12056 Å² total; per-residue (Å²): 65,69,67,35,36,52,50,14,50,49,38,40,52,48,25,52,53,51,43,50,40,50,68,56,77,35,54,89,69,51,55,72,68,34,46,50,40,36,50,51,19,31,50,55,30,39,54,46,15,52,48,24,32,52,50,14,57,42,21,30,79,83,61,72,23,83,44,68,45,48,53,49,16,42,50,28,36,53,51,12,36,50,34,21,26,46,26,30,46,50,25,40,74,69,64,48,64,72,34,61,69,42,24,56,58,9,50,51,29,37,42,51,16,29,52,29,44,36,51,46,54,70,67,44,76,93,96,63,51,68,35,34,38,50,14,31,50,38,40,34,49,28,53,54,51,45,49,40,51,67,55,75,35,53,87,70,51,54,71,69,34,47,51,40,38,51,50,19,33,50,55,31,38,54,48,15,53,50,24,33,52,51,12,56,44,20,30,79,84,60,74,23,80,45,68,43,50,54,49,16,44,51,27,38,53,52,11,37,49,34,24,25,44,27,30,47,50,25,39,73,68,62,47,64,73,34,61,69,42,24,58,56,9,50,51,28,37,52,50,15,53,50,29,44,55,54,48,57,70,66,45,74,88,112

Sequence (254 aa):
MKGSIISGAIHGFLAVALGAFGAHALEGILDDYSTGIWDTAVQYQMFHAAAILVIGILMSSKLLGSVKQLKMAAIFMNAGIIFFAGSLYVLALSGIRILGAITPIGGVLFLAGWILLIVSVSKYKNVMKGSIISGAIHGFLAVALGAFGAHALEGILDDYSTGIWDTAVQYQMFHAAAILVIGILMSSKLLGSVKQLKMAA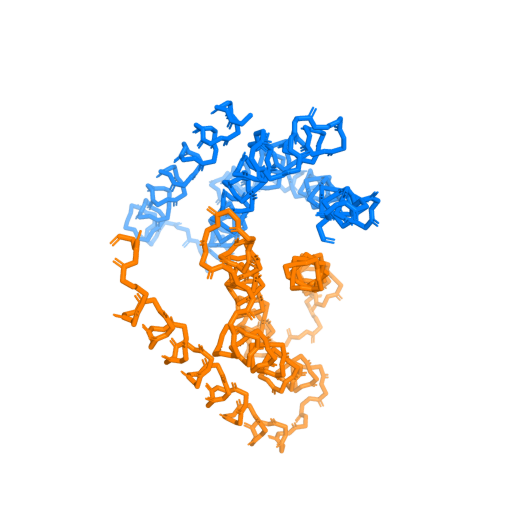IFMNAGIIFFAGSLYVLALSGIRILGAITPIGGVLFLAGWILLIVSVSKYKNV